Protein AF-A0A7S0FVH1-F1 (afdb_monomer)

Nearest PDB structures (foldseek):
  8rdj-assembly1_F  TM=5.717E-01  e=1.466E-02  Sinapis alba
  8ras-assembly1_F  TM=5.800E-01  e=2.808E-02  Sinapis alba
  8qcb-assembly1_B  TM=4.908E-01  e=1.166E+00  Saccharomyces cerevisiae
  2c0l-assembly1_A  TM=3.848E-01  e=2.234E+00  Homo sapiens
  7a9x-assembly1_A  TM=3.004E-01  e=2.898E+00  Saccharomyces cerevisiae S288C

Mean predicted aligned error: 11.65 Å

Solvent-accessible surface area (backbone atoms only — not comparable to full-atom values): 16926 Å² total; per-residue (Å²): 114,71,70,63,54,54,51,53,52,50,53,51,51,53,52,50,51,51,53,53,50,51,51,51,52,51,52,51,50,46,48,66,74,43,63,77,58,77,76,70,79,75,80,72,79,77,78,79,84,74,88,81,88,78,92,75,96,69,96,69,90,77,81,76,76,83,74,81,67,74,58,31,66,56,50,12,56,52,49,33,53,54,50,54,51,38,61,73,69,66,55,52,40,68,58,54,29,51,51,51,51,61,69,46,68,85,49,56,79,84,42,44,39,61,16,50,26,52,15,50,64,70,72,42,81,59,49,52,67,46,56,58,51,23,54,53,48,54,30,57,78,67,74,46,75,75,39,57,66,26,40,47,50,50,45,48,20,23,60,62,60,66,36,62,70,62,30,50,55,50,49,51,57,31,50,76,67,72,47,70,42,67,67,47,35,54,51,50,25,53,47,23,57,74,69,69,34,63,67,61,23,52,57,30,45,66,76,32,27,69,67,49,49,57,47,62,76,76,40,98,62,64,62,67,57,51,53,54,49,52,50,42,52,53,23,44,78,67,76,35,44,73,58,52,54,50,54,26,52,79,51,74,63,70,43,73,70,54,52,53,50,42,53,56,52,60,71,50,49,98,76,61,79,71,81,74,76,73,74,79,72,78,82,73,81,81,92,134

Radius of gyration: 25.3 Å; Cα contacts (8 Å, |Δi|>4): 210; chains: 1; bounding box: 87×46×52 Å

Sequence (288 aa):
MAPALVAAVFDAVMGLQAEIAIFVIALCTHAVLFGSYQWKPSQSKVKLGLSSKEAGTGTGVLQGLPHPSAAAPQAAAALARAVRRLSREGAARADVTEELRRQLQAVAPEDVPPALAAMLESVGRAPGAELLEAVREVLRERGLAPSQQLGESLLKGCLSARLQGVFAEVLEEVEAADMATPATAVLALRSSLSCSDLEAAMGYLRRFASPLKASLDITPSAAPQKLLQQLVELAARQAAVPALLRELVDCDLLTASVVEAAIAECAKGPGGSSGIAKGNGGAAAALL

Secondary structure (DSSP, 8-state):
-HHHHHHHHHHHHHHHHHHHHHHHHHHHHHHHHHTT----------------------------PPPPPTHHHHHHHHHHHHHHHHHHTT--HHHHHHHHHHHGGGS-GGGHHHHHHHHHHHH-S---HHHHHHHHHHHHHTTPPPPHHHHHHHHHHHHHHT-HHHHHHHHHHHHHTT---HHHHHHHHHHHHHTT-HHHHHHHHHHHHHHHHHHHHH---HHHHHHHHHHHHHHHHTT-HHHHHHHHHHTT---HHHHHHHHHHHHT-TT-S---------------

Foldseek 3Di:
DVVVVVVVVVVVVVVVVVVVVVVVVVVVVCCVVCVPVPPPVPPPPPPPDDDDDDDDPDPDPPPDDDDPDPVLCVLLVVLLVVLLVCVVVVHALVVNLVVLCVSCVPPDLVSSQSSLLSSLVSNHQADEPSNLVSSVVNCVVVVHQHALSSLLSSLSRCVNNVVLVSNVVSLCSCVVVVSDDLSSLVSQLVSCLVVLNLPSNLVSCLVNLVVLVVCVVPDPDCVSVVSLLSSLLSCLLVVNNVVSCVSCVVSVNDDPSSVVSNVVSNVCDNPNPPDPCPPPPPPDDDDD

Organism: NCBI:txid73915

pLDDT: mean 84.75, std 18.35, range [25.69, 98.44]

Structure (mmCIF, N/CA/C/O backbone):
data_AF-A0A7S0FVH1-F1
#
_entry.id   AF-A0A7S0FVH1-F1
#
loop_
_atom_site.group_PDB
_atom_site.id
_atom_site.type_symbol
_atom_site.label_atom_id
_atom_site.label_alt_id
_atom_site.label_comp_id
_atom_site.label_asym_id
_atom_site.label_entity_id
_atom_site.label_seq_id
_atom_site.pdbx_PDB_ins_code
_atom_site.Cartn_x
_atom_site.Cartn_y
_atom_site.Cartn_z
_atom_site.occupancy
_atom_site.B_iso_or_equiv
_atom_site.auth_seq_id
_atom_site.auth_comp_id
_atom_site.auth_asym_id
_atom_site.auth_atom_id
_atom_site.pdbx_PDB_model_num
ATOM 1 N N . MET A 1 1 ? 45.422 23.171 -26.049 1.00 52.47 1 MET A N 1
ATOM 2 C CA . MET A 1 1 ? 43.995 23.471 -25.779 1.00 52.47 1 MET A CA 1
ATOM 3 C C . MET A 1 1 ? 43.309 22.424 -24.905 1.00 52.47 1 MET A C 1
ATOM 5 O O . MET A 1 1 ? 42.655 22.827 -23.958 1.00 52.47 1 MET A O 1
ATOM 9 N N . ALA A 1 2 ? 43.494 21.117 -25.131 1.00 44.38 2 ALA A N 1
ATOM 10 C CA . ALA A 1 2 ? 42.881 20.064 -24.306 1.00 44.38 2 ALA A CA 1
ATOM 11 C C . ALA A 1 2 ? 43.137 20.127 -22.772 1.00 44.38 2 ALA A C 1
ATOM 13 O O . ALA A 1 2 ? 42.177 19.943 -22.030 1.00 44.38 2 ALA A O 1
ATOM 14 N N . PRO A 1 3 ? 44.348 20.434 -22.250 1.00 63.94 3 PRO A N 1
ATOM 15 C CA . PRO A 1 3 ? 44.580 20.394 -20.798 1.00 63.94 3 PRO A CA 1
ATOM 16 C C . PRO A 1 3 ? 43.891 21.531 -20.025 1.00 63.94 3 PRO A C 1
ATOM 18 O O . PRO A 1 3 ? 43.502 21.341 -18.879 1.00 63.94 3 PRO A O 1
ATOM 21 N N . ALA A 1 4 ? 43.677 22.690 -20.658 1.00 66.69 4 ALA A N 1
ATOM 22 C CA . ALA A 1 4 ? 42.987 23.822 -20.032 1.00 66.69 4 ALA A CA 1
ATOM 23 C C . ALA A 1 4 ? 41.474 23.573 -19.889 1.00 66.69 4 ALA A C 1
ATOM 25 O O . ALA A 1 4 ? 40.873 23.975 -18.899 1.00 66.69 4 ALA A O 1
ATOM 26 N N . LEU A 1 5 ? 40.872 22.866 -20.853 1.00 59.22 5 LEU A N 1
ATOM 27 C CA . LEU A 1 5 ? 39.461 22.482 -20.799 1.00 59.22 5 LEU A CA 1
ATOM 28 C C . LEU A 1 5 ? 39.208 21.449 -19.690 1.00 59.22 5 LEU A C 1
ATOM 30 O O . LEU A 1 5 ? 38.235 21.565 -18.955 1.00 59.22 5 LEU A O 1
ATOM 34 N N . VAL A 1 6 ? 40.106 20.468 -19.541 1.00 56.59 6 VAL A N 1
ATOM 35 C CA . VAL A 1 6 ? 39.995 19.435 -18.498 1.00 56.59 6 VAL A CA 1
ATOM 36 C C . VAL A 1 6 ? 40.103 20.048 -17.101 1.00 56.59 6 VAL A C 1
ATOM 38 O O . VAL A 1 6 ? 39.296 19.706 -16.242 1.00 56.59 6 VAL A O 1
ATOM 41 N N . ALA A 1 7 ? 41.028 20.990 -16.887 1.00 69.19 7 ALA A N 1
ATOM 42 C CA . ALA A 1 7 ? 41.144 21.704 -15.615 1.00 69.19 7 ALA A CA 1
ATOM 43 C C . ALA A 1 7 ? 39.869 22.503 -15.281 1.00 69.19 7 ALA A C 1
ATOM 45 O O . ALA A 1 7 ? 39.337 22.371 -14.184 1.00 69.19 7 ALA A O 1
ATOM 46 N N . ALA A 1 8 ? 39.311 23.236 -16.253 1.00 66.81 8 ALA A N 1
ATOM 47 C CA . ALA A 1 8 ? 38.087 24.016 -16.055 1.00 66.81 8 ALA A CA 1
ATOM 48 C C . ALA A 1 8 ? 36.851 23.145 -15.750 1.00 66.81 8 ALA A C 1
ATOM 50 O O . ALA A 1 8 ? 36.014 23.520 -14.932 1.00 66.81 8 ALA A O 1
ATOM 51 N N . VAL A 1 9 ? 36.736 21.970 -16.380 1.00 60.34 9 VAL A N 1
ATOM 52 C CA . VAL A 1 9 ? 35.661 21.007 -16.080 1.00 60.34 9 VAL A CA 1
ATOM 53 C C . VAL A 1 9 ? 35.834 20.420 -14.680 1.00 60.34 9 VAL A C 1
ATOM 55 O O . VAL A 1 9 ? 34.848 20.268 -13.964 1.00 60.34 9 VAL A O 1
ATOM 58 N N . PHE A 1 10 ? 37.068 20.125 -14.263 1.00 71.62 10 PHE A N 1
ATOM 59 C CA . PHE A 1 10 ? 37.340 19.599 -12.925 1.00 71.62 10 PHE A CA 1
ATOM 60 C C . PHE A 1 10 ? 36.997 20.624 -11.836 1.00 71.62 10 PHE A C 1
ATOM 62 O O . PHE A 1 10 ? 36.307 20.281 -10.878 1.00 71.62 10 PHE A O 1
ATOM 69 N N . ASP A 1 11 ? 37.378 21.889 -12.024 1.00 69.06 11 ASP A N 1
ATOM 70 C CA . ASP A 1 11 ? 37.033 22.977 -11.102 1.00 69.06 11 ASP A CA 1
ATOM 71 C C . ASP A 1 11 ? 35.516 23.218 -11.036 1.00 69.06 11 ASP A C 1
ATOM 73 O O . ASP A 1 11 ? 34.968 23.426 -9.953 1.00 69.06 11 ASP A O 1
ATOM 77 N N . ALA A 1 12 ? 34.806 23.109 -12.165 1.00 61.41 12 ALA A N 1
ATOM 78 C CA . ALA A 1 12 ? 33.348 23.221 -12.202 1.00 61.41 12 ALA A CA 1
ATOM 79 C C . ALA A 1 12 ? 32.646 22.061 -11.471 1.00 61.41 12 ALA A C 1
ATOM 81 O O . ALA A 1 12 ? 31.687 22.284 -10.734 1.00 61.41 12 ALA A O 1
ATOM 82 N N . VAL A 1 13 ? 33.135 20.826 -11.634 1.00 60.41 13 VAL A N 1
ATOM 83 C CA . VAL A 1 13 ? 32.597 19.643 -10.939 1.00 60.41 13 VAL A CA 1
ATOM 84 C C . VAL A 1 13 ? 32.863 19.722 -9.436 1.00 60.41 13 VAL A C 1
ATOM 86 O O . VAL A 1 13 ? 31.965 19.437 -8.644 1.00 60.41 13 VAL A O 1
ATOM 89 N N . MET A 1 14 ? 34.056 20.165 -9.031 1.00 75.12 14 MET A N 1
ATOM 90 C CA . MET A 1 14 ? 34.400 20.356 -7.619 1.00 75.12 14 MET A CA 1
ATOM 91 C C . MET A 1 14 ? 33.592 21.494 -6.979 1.00 75.12 14 MET A C 1
ATOM 93 O O . MET A 1 14 ? 33.131 21.353 -5.844 1.00 75.12 14 MET A O 1
ATOM 97 N N . GLY A 1 15 ? 33.354 22.588 -7.711 1.00 75.25 15 GLY A N 1
ATOM 98 C CA . GLY A 1 15 ? 32.474 23.676 -7.276 1.00 75.25 15 GLY A CA 1
ATOM 99 C C . GLY A 1 15 ? 31.029 23.211 -7.078 1.00 75.25 15 GLY A C 1
ATOM 100 O O . GLY A 1 15 ? 30.436 23.453 -6.027 1.00 75.25 15 GLY A O 1
ATOM 101 N N . LEU A 1 16 ? 30.495 22.446 -8.034 1.00 73.81 16 LEU A N 1
ATOM 102 C CA . LEU A 1 16 ? 29.151 21.872 -7.947 1.00 73.81 16 LEU A CA 1
ATOM 103 C C . LEU A 1 16 ? 29.024 20.879 -6.779 1.00 73.81 16 LEU A C 1
ATOM 105 O O . LEU A 1 16 ? 28.010 20.855 -6.081 1.00 73.81 16 LEU A O 1
ATOM 109 N N . GLN A 1 17 ? 30.062 20.076 -6.528 1.00 77.19 17 GLN A N 1
ATOM 110 C CA . GLN A 1 17 ? 30.087 19.134 -5.410 1.00 77.19 17 GLN A CA 1
ATOM 111 C C . GLN A 1 17 ? 30.047 19.857 -4.055 1.00 77.19 17 GLN A C 1
ATOM 113 O O . GLN A 1 17 ? 29.364 19.391 -3.138 1.00 77.19 17 GLN A O 1
ATOM 118 N N . ALA A 1 18 ? 30.723 21.003 -3.931 1.00 83.12 18 ALA A N 1
ATOM 119 C CA . ALA A 1 18 ? 30.672 21.828 -2.727 1.00 83.12 18 ALA A CA 1
ATOM 120 C C . ALA A 1 18 ? 29.268 22.415 -2.496 1.00 83.12 18 ALA A C 1
ATOM 122 O O . ALA A 1 18 ? 28.748 22.325 -1.383 1.00 83.12 18 ALA A O 1
ATOM 123 N N . GLU A 1 19 ? 28.614 22.941 -3.535 1.00 83.56 19 GLU A N 1
ATOM 124 C CA . GLU A 1 19 ? 27.242 23.459 -3.430 1.00 83.56 19 GLU A CA 1
ATOM 125 C C . GLU A 1 19 ? 26.234 22.369 -3.038 1.00 83.56 19 GLU A C 1
ATOM 127 O O . GLU A 1 19 ? 25.419 22.573 -2.134 1.00 83.56 19 GLU A O 1
ATOM 132 N N . ILE A 1 20 ? 26.325 21.180 -3.646 1.00 81.81 20 ILE A N 1
ATOM 133 C CA . ILE A 1 20 ? 25.470 20.033 -3.301 1.00 81.81 20 ILE A CA 1
ATOM 134 C C . ILE A 1 20 ? 25.697 19.611 -1.845 1.00 81.81 20 ILE A C 1
ATOM 136 O O . ILE A 1 20 ? 24.731 19.371 -1.117 1.00 81.81 20 ILE A O 1
ATOM 140 N N . ALA A 1 21 ? 26.952 19.544 -1.392 1.00 77.81 21 ALA A N 1
ATOM 141 C CA . ALA A 1 21 ? 27.269 19.195 -0.011 1.00 77.81 21 ALA A CA 1
ATOM 142 C C . ALA A 1 21 ? 26.672 20.205 0.983 1.00 77.81 21 ALA A C 1
ATOM 144 O O . ALA A 1 21 ? 26.075 19.796 1.980 1.00 77.81 21 ALA A O 1
ATOM 145 N N . ILE A 1 22 ? 26.756 21.507 0.688 1.00 87.94 22 ILE A N 1
ATOM 146 C CA . ILE A 1 22 ? 26.145 22.562 1.509 1.00 87.94 22 ILE A CA 1
ATOM 147 C C . ILE A 1 22 ? 24.621 22.398 1.553 1.00 87.94 22 ILE A C 1
ATOM 149 O O . ILE A 1 22 ? 24.037 22.452 2.636 1.00 87.94 22 ILE A O 1
ATOM 153 N N . PHE A 1 23 ? 23.974 22.131 0.414 1.00 87.25 23 PHE A N 1
ATOM 154 C CA . PHE A 1 23 ? 22.530 21.883 0.358 1.00 87.25 23 PHE A CA 1
ATOM 155 C C . PHE A 1 23 ? 22.108 20.671 1.195 1.00 87.25 23 PHE A C 1
ATOM 157 O O . PHE A 1 23 ? 21.130 20.748 1.940 1.00 87.25 23 PHE A O 1
ATOM 164 N N . VAL A 1 24 ? 22.850 19.564 1.115 1.00 75.81 24 VAL A N 1
ATOM 165 C CA . VAL A 1 24 ? 22.577 18.356 1.909 1.00 75.81 24 VAL A CA 1
ATOM 166 C C . VAL A 1 24 ? 22.767 18.634 3.398 1.00 75.81 24 VAL A C 1
ATOM 168 O O . VAL A 1 24 ? 21.912 18.256 4.195 1.00 75.81 24 VAL A O 1
ATOM 171 N N . ILE A 1 25 ? 23.832 19.338 3.790 1.00 85.38 25 ILE A N 1
ATOM 172 C CA . ILE A 1 25 ? 24.068 19.718 5.190 1.00 85.38 25 ILE A CA 1
ATOM 173 C C . ILE A 1 25 ? 22.948 20.631 5.696 1.00 85.38 25 ILE A C 1
ATOM 175 O O . ILE A 1 25 ? 22.437 20.405 6.794 1.00 85.38 25 ILE A O 1
ATOM 179 N N . ALA A 1 26 ? 22.521 21.619 4.908 1.00 91.88 26 ALA A N 1
ATOM 180 C CA . ALA A 1 26 ? 21.418 22.507 5.262 1.00 91.88 26 ALA A CA 1
ATOM 181 C C . ALA A 1 26 ? 20.099 21.735 5.427 1.00 91.88 26 ALA A C 1
ATOM 183 O O . ALA A 1 26 ? 19.397 21.930 6.419 1.00 91.88 26 ALA A O 1
ATOM 184 N N . LEU A 1 27 ? 19.795 20.804 4.517 1.00 86.00 27 LEU A N 1
ATOM 185 C CA . LEU A 1 27 ? 18.610 19.947 4.592 1.00 86.00 27 LEU A CA 1
ATOM 186 C C . LEU A 1 27 ? 18.650 19.026 5.820 1.00 86.00 27 LEU A C 1
ATOM 188 O O . LEU A 1 27 ? 17.657 18.924 6.536 1.00 86.00 27 LEU A O 1
ATOM 192 N N . CYS A 1 28 ? 19.792 18.393 6.097 1.00 80.38 28 CYS A N 1
ATOM 193 C CA . CYS A 1 28 ? 19.994 17.554 7.278 1.00 80.38 28 CYS A CA 1
ATOM 194 C C . CYS A 1 28 ? 19.859 18.366 8.569 1.00 80.38 28 CYS A C 1
ATOM 196 O O . CYS A 1 28 ? 19.161 17.949 9.489 1.00 80.38 28 CYS A O 1
ATOM 198 N N . THR A 1 29 ? 20.464 19.552 8.622 1.00 85.88 29 THR A N 1
ATOM 199 C CA . THR A 1 29 ? 20.363 20.459 9.772 1.00 85.88 29 THR A CA 1
ATOM 200 C C . THR A 1 29 ? 18.916 20.893 9.983 1.00 85.88 29 THR A C 1
ATOM 202 O O . THR A 1 29 ? 18.421 20.854 11.106 1.00 85.88 29 THR A O 1
ATOM 205 N N . HIS A 1 30 ? 18.194 21.217 8.909 1.00 87.31 30 HIS A N 1
ATOM 206 C CA . HIS A 1 30 ? 16.778 21.559 8.984 1.00 87.31 30 HIS A CA 1
ATOM 207 C C . HIS A 1 30 ? 15.920 20.359 9.420 1.00 87.31 30 HIS A C 1
ATOM 209 O O . HIS A 1 30 ? 15.012 20.512 10.231 1.00 87.31 30 HIS A O 1
ATOM 215 N N . ALA A 1 31 ? 16.207 19.150 8.937 1.00 72.50 31 ALA A N 1
ATOM 216 C CA . ALA A 1 31 ? 15.507 17.936 9.350 1.00 72.50 31 ALA A CA 1
ATOM 217 C C . ALA A 1 31 ? 15.758 17.590 10.828 1.00 72.50 31 ALA A C 1
ATOM 219 O O . ALA A 1 31 ? 14.838 17.155 11.511 1.00 72.50 31 ALA A O 1
ATOM 220 N N . VAL A 1 32 ? 16.964 17.822 11.348 1.00 78.88 32 VAL A N 1
ATOM 221 C CA . VAL A 1 32 ? 17.292 17.585 12.763 1.00 78.88 32 VAL A CA 1
ATOM 222 C C . VAL A 1 32 ? 16.693 18.666 13.667 1.00 78.88 32 VAL A C 1
ATOM 224 O O . VAL A 1 32 ? 16.098 18.339 14.691 1.00 78.88 32 VAL A O 1
ATOM 227 N N . LEU A 1 33 ? 16.800 19.944 13.286 1.00 82.81 33 LEU A N 1
ATOM 228 C CA . LEU A 1 33 ? 16.294 21.065 14.089 1.00 82.81 33 LEU A CA 1
ATOM 229 C C . LEU A 1 33 ? 14.767 21.189 14.047 1.00 82.81 33 LEU A C 1
ATOM 231 O O . LEU A 1 33 ? 14.154 21.538 15.054 1.00 82.81 33 LEU A O 1
ATOM 235 N N . PHE A 1 34 ? 14.149 20.900 12.899 1.00 82.00 34 PHE A N 1
ATOM 236 C CA . PHE A 1 34 ? 12.717 21.114 12.675 1.00 82.00 34 PHE A CA 1
ATOM 237 C C . PHE A 1 34 ? 11.915 19.829 12.441 1.00 82.00 34 PHE A C 1
ATOM 239 O O . PHE A 1 34 ? 10.690 19.889 12.414 1.00 82.00 34 PHE A O 1
ATOM 246 N N . GLY A 1 35 ? 12.542 18.654 12.330 1.00 60.69 35 GLY A N 1
ATOM 247 C CA . GLY A 1 35 ? 11.823 17.380 12.163 1.00 60.69 35 GLY A CA 1
ATOM 248 C C . GLY A 1 35 ? 10.980 16.975 13.375 1.00 60.69 35 GLY A C 1
ATOM 249 O O . GLY A 1 35 ? 10.041 16.193 13.243 1.00 60.69 35 GLY A O 1
ATOM 250 N N . SER A 1 36 ? 11.265 17.544 14.549 1.00 58.75 36 SER A N 1
ATOM 251 C CA . SER A 1 36 ? 10.457 17.393 15.765 1.00 58.75 36 SER A CA 1
ATOM 252 C C . SER A 1 36 ? 9.307 18.402 15.860 1.00 58.75 36 SER A C 1
ATOM 254 O O . SER A 1 36 ? 8.367 18.188 16.632 1.00 58.75 36 SER A O 1
ATOM 256 N N . TYR A 1 37 ? 9.314 19.463 15.046 1.00 57.19 37 TYR A N 1
ATOM 257 C CA . TYR A 1 37 ? 8.177 20.365 14.933 1.00 57.19 37 TYR A CA 1
ATOM 258 C C . TYR A 1 37 ? 7.136 19.710 14.034 1.00 57.19 37 TYR A C 1
ATOM 260 O O . TYR A 1 37 ? 7.108 19.891 12.819 1.00 57.19 37 TYR A O 1
ATOM 268 N N . GLN A 1 38 ? 6.252 18.930 14.660 1.00 52.81 38 GLN A N 1
ATOM 269 C CA . GLN A 1 38 ? 4.989 18.531 14.054 1.00 52.81 38 GLN A CA 1
ATOM 270 C C . GLN A 1 38 ? 4.212 19.799 13.705 1.00 52.81 38 GLN A C 1
ATOM 272 O O . GLN A 1 38 ? 3.438 20.318 14.513 1.00 52.81 38 GLN A O 1
ATOM 277 N N . TRP A 1 39 ? 4.427 20.309 12.495 1.00 52.00 39 TRP A N 1
ATOM 278 C CA . TRP A 1 39 ? 3.607 21.352 11.914 1.00 52.00 39 TRP A CA 1
ATOM 279 C C . TRP A 1 39 ? 2.238 20.721 11.692 1.00 52.00 39 TRP A C 1
ATOM 281 O O . TRP A 1 39 ? 1.963 20.115 10.662 1.00 52.00 39 TRP A O 1
ATOM 291 N N . LYS A 1 40 ? 1.383 20.777 12.716 1.00 57.50 40 LYS A N 1
ATOM 292 C CA . LYS A 1 40 ? -0.047 20.576 12.529 1.00 57.50 40 LYS A CA 1
ATOM 293 C C . LYS A 1 40 ? -0.476 21.714 11.611 1.00 57.50 40 LYS A C 1
ATOM 295 O O . LYS A 1 40 ? -0.405 22.862 12.059 1.00 57.50 40 LYS A O 1
ATOM 300 N N . PRO A 1 41 ? -0.884 21.454 10.355 1.00 49.72 41 PRO A N 1
ATOM 301 C CA . PRO A 1 41 ? -1.567 22.477 9.593 1.00 49.72 41 PRO A CA 1
ATOM 302 C C . PRO A 1 41 ? -2.808 22.823 10.410 1.00 49.72 41 PRO A C 1
ATOM 304 O O . PRO A 1 41 ? -3.718 22.008 10.574 1.00 49.72 41 PRO A O 1
ATOM 307 N N . SER A 1 42 ? -2.775 23.997 11.036 1.00 49.31 42 SER A N 1
ATOM 308 C CA . SER A 1 42 ? -3.935 24.564 11.697 1.00 49.31 42 SER A CA 1
ATOM 309 C C . SER A 1 42 ? -4.988 24.665 10.610 1.00 49.31 42 SER A C 1
ATOM 311 O O . SER A 1 42 ? -4.821 25.436 9.666 1.00 49.31 42 SER A O 1
ATOM 313 N N . GLN A 1 43 ? -6.016 23.821 10.685 1.00 52.88 43 GLN A N 1
ATOM 314 C CA . GLN A 1 43 ? -7.195 23.974 9.853 1.00 52.88 43 GLN A CA 1
ATOM 315 C C . GLN A 1 43 ? -7.873 25.265 10.300 1.00 52.88 43 GLN A C 1
ATOM 317 O O . GLN A 1 43 ? -8.770 25.271 11.147 1.00 52.88 43 GLN A O 1
ATOM 322 N N . SER A 1 44 ? -7.386 26.384 9.770 1.00 48.94 44 SER A N 1
ATOM 323 C CA . SER A 1 44 ? -8.089 27.646 9.792 1.00 48.94 44 SER A CA 1
ATOM 324 C C . SER A 1 44 ? -9.412 27.383 9.091 1.00 48.94 44 SER A C 1
ATOM 326 O O . SER A 1 44 ? -9.485 27.182 7.881 1.00 48.94 44 SER A O 1
ATOM 328 N N . LYS A 1 45 ? -10.470 27.301 9.901 1.00 53.84 45 LYS A N 1
ATOM 329 C CA . LYS A 1 45 ? -11.855 27.321 9.451 1.00 53.84 45 LYS A CA 1
ATOM 330 C C . LYS A 1 45 ? -12.030 28.568 8.589 1.00 53.84 45 LYS A C 1
ATOM 332 O O . LYS A 1 45 ? -12.297 29.649 9.111 1.00 53.84 45 LYS A O 1
ATOM 337 N N . VAL A 1 46 ? -11.873 28.424 7.276 1.00 50.22 46 VAL A N 1
ATOM 338 C CA . VAL A 1 46 ? -12.359 29.403 6.311 1.00 50.22 46 VAL A CA 1
ATOM 339 C C . VAL A 1 46 ? -13.874 29.345 6.423 1.00 50.22 46 VAL A C 1
ATOM 341 O O . VAL A 1 46 ? -14.542 28.471 5.876 1.00 50.22 46 VAL A O 1
ATOM 344 N N . LYS A 1 47 ? -14.408 30.246 7.247 1.00 54.91 47 LYS A N 1
ATOM 345 C CA . LYS A 1 47 ? -15.833 30.503 7.393 1.00 54.91 47 LYS A CA 1
ATOM 346 C C . LYS A 1 47 ? -16.273 31.197 6.106 1.00 54.91 47 LYS A C 1
ATOM 348 O O . LYS A 1 47 ? -16.295 32.421 6.032 1.00 54.91 47 LYS A O 1
ATOM 353 N N . LEU A 1 48 ? -16.539 30.398 5.074 1.00 49.94 48 LEU A N 1
ATOM 354 C CA . LEU A 1 48 ? -17.130 30.850 3.822 1.00 49.94 48 LEU A CA 1
ATOM 355 C C . LEU A 1 48 ? -18.573 31.271 4.136 1.00 49.94 48 LEU A C 1
ATOM 357 O O . LEU A 1 48 ? -19.489 30.454 4.207 1.00 49.94 48 LEU A O 1
ATOM 361 N N . GLY A 1 49 ? -18.749 32.555 4.439 1.00 55.03 49 GLY A N 1
ATOM 362 C CA . GLY A 1 49 ? -20.056 33.177 4.577 1.00 55.03 49 GLY A CA 1
ATOM 363 C C . GLY A 1 49 ? -20.702 33.303 3.205 1.00 55.03 49 GLY A C 1
ATOM 364 O O . GLY A 1 49 ? -20.515 34.309 2.532 1.00 55.03 49 GLY A O 1
ATOM 365 N N . LEU A 1 50 ? -21.468 32.291 2.803 1.00 57.44 50 LEU A N 1
ATOM 366 C CA . LEU A 1 50 ? -22.440 32.400 1.721 1.00 57.44 50 LEU A CA 1
ATOM 367 C C . LEU A 1 50 ? -23.832 32.517 2.335 1.00 57.44 50 LEU A C 1
ATOM 369 O O . LEU A 1 50 ? -24.474 31.541 2.713 1.00 57.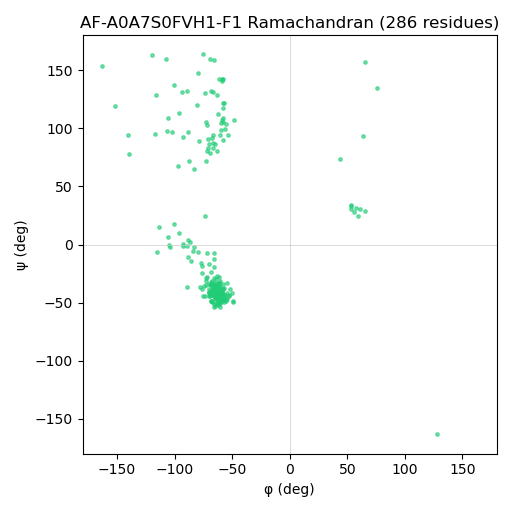44 50 LEU A O 1
ATOM 373 N N . SER A 1 51 ? -24.268 33.769 2.444 1.00 51.66 51 SER A N 1
ATOM 374 C CA . SER A 1 51 ? -25.675 34.139 2.509 1.00 51.66 51 SER A CA 1
ATOM 375 C C . SER A 1 51 ? -26.348 33.642 1.228 1.00 51.66 51 SER A C 1
ATOM 377 O O . SER A 1 51 ? -26.170 34.250 0.174 1.00 51.66 51 SER A O 1
ATOM 379 N N . SER A 1 52 ? -27.121 32.561 1.318 1.00 48.09 52 SER A N 1
ATOM 380 C CA . SER A 1 52 ? -28.081 32.192 0.281 1.00 48.09 52 SER A CA 1
ATOM 381 C C . SER A 1 52 ? -29.483 32.502 0.791 1.00 48.09 52 SER A C 1
ATOM 383 O O . SER A 1 52 ? -29.987 31.880 1.726 1.00 48.09 52 SER A O 1
ATOM 385 N N . LYS A 1 53 ? -30.070 33.543 0.203 1.00 62.31 53 LYS A N 1
ATOM 386 C CA . LYS A 1 53 ? -31.481 33.888 0.303 1.00 62.31 53 LYS A CA 1
ATOM 387 C C . LYS A 1 53 ? -32.080 33.522 -1.042 1.00 62.31 53 LYS A C 1
ATOM 389 O O . LYS A 1 53 ? -31.985 34.325 -1.957 1.00 62.31 53 LYS A O 1
ATOM 394 N N . GLU A 1 54 ? -32.702 32.356 -1.147 1.00 51.06 54 GLU A N 1
ATOM 395 C CA . GLU A 1 54 ? -33.684 32.107 -2.197 1.00 51.06 54 GLU A CA 1
ATOM 396 C C . GLU A 1 54 ? -34.709 31.076 -1.729 1.00 51.06 54 GLU A C 1
ATOM 398 O O . GLU A 1 54 ? -34.396 29.959 -1.319 1.00 51.06 54 GLU A O 1
ATOM 403 N N . ALA A 1 55 ? -35.953 31.544 -1.705 1.00 55.56 55 ALA A N 1
ATOM 404 C CA . ALA A 1 55 ? -37.138 30.793 -1.362 1.00 55.56 55 ALA A CA 1
ATOM 405 C C . ALA A 1 55 ? -37.570 29.985 -2.588 1.00 55.56 55 ALA A C 1
ATOM 407 O O . ALA A 1 55 ? -37.887 30.558 -3.628 1.00 55.56 55 ALA A O 1
ATOM 408 N N . GLY A 1 56 ? -37.601 28.663 -2.449 1.00 54.62 56 GLY A N 1
ATOM 409 C CA . GLY A 1 56 ? -38.112 27.744 -3.458 1.00 54.62 56 GLY A CA 1
ATOM 410 C C . GLY A 1 56 ? -38.889 26.627 -2.782 1.00 54.62 56 GLY A C 1
ATOM 411 O O . GLY A 1 56 ? -38.315 25.645 -2.319 1.00 54.62 56 GLY A O 1
ATOM 412 N N . THR A 1 57 ? -40.201 26.814 -2.683 1.00 54.44 57 THR A N 1
ATOM 413 C CA . THR A 1 57 ? -41.175 25.889 -2.099 1.00 54.44 57 THR A CA 1
ATOM 414 C C . THR A 1 57 ? -41.330 24.665 -3.005 1.00 54.44 57 THR A C 1
ATOM 416 O O . THR A 1 57 ? -42.181 24.636 -3.889 1.00 54.44 57 THR A O 1
ATOM 419 N N . GLY A 1 58 ? -40.471 23.663 -2.819 1.00 51.19 58 GLY A N 1
ATOM 420 C CA . GLY A 1 58 ? -40.551 22.368 -3.490 1.00 51.19 58 GLY A CA 1
ATOM 421 C C . GLY A 1 58 ? -40.780 21.259 -2.473 1.00 51.19 58 GLY A C 1
ATOM 422 O O . GLY A 1 58 ? -39.834 20.764 -1.868 1.00 51.19 58 GLY A O 1
ATOM 423 N N . THR A 1 59 ? -42.039 20.879 -2.271 1.00 55.12 59 THR A N 1
ATOM 424 C CA . THR A 1 59 ? -42.478 19.788 -1.391 1.00 55.12 59 THR A CA 1
ATOM 425 C C . THR A 1 59 ? -42.119 18.435 -2.019 1.00 55.12 59 THR A C 1
ATOM 427 O O . THR A 1 59 ? -42.970 17.726 -2.546 1.00 55.12 59 THR A O 1
ATOM 430 N N . GLY A 1 60 ? -40.830 18.099 -2.030 1.00 51.53 60 GLY A N 1
ATOM 431 C CA . GLY A 1 60 ? -40.319 16.796 -2.444 1.00 51.53 60 GLY A CA 1
ATOM 432 C C . GLY A 1 60 ? -40.092 15.911 -1.224 1.00 51.53 60 GLY A C 1
ATOM 433 O O . GLY A 1 60 ? -39.227 16.197 -0.401 1.00 51.53 60 GLY A O 1
ATOM 434 N N . VAL A 1 61 ? -40.873 14.840 -1.107 1.00 60.38 61 VAL A N 1
ATOM 435 C CA . VAL A 1 61 ? -40.708 13.771 -0.113 1.00 60.38 61 VAL A CA 1
ATOM 436 C C . VAL A 1 61 ? -39.378 13.052 -0.385 1.00 60.38 61 VAL A C 1
ATOM 438 O O . VAL A 1 61 ? -39.330 12.080 -1.132 1.00 60.38 61 VAL A O 1
ATOM 441 N N . LEU A 1 62 ? -38.272 13.556 0.172 1.00 52.88 62 LEU A N 1
ATOM 442 C CA . LEU A 1 62 ? -36.978 12.871 0.179 1.00 52.88 62 LEU A CA 1
ATOM 443 C C . LEU A 1 62 ? -36.899 11.985 1.419 1.00 52.88 62 LEU A C 1
ATOM 445 O O . LEU A 1 62 ? -36.614 12.419 2.534 1.00 52.88 62 LEU A O 1
ATOM 449 N N . GLN A 1 63 ? -37.227 10.722 1.189 1.00 52.03 63 GLN A N 1
ATOM 450 C CA . GLN A 1 63 ? -37.255 9.656 2.169 1.00 52.03 63 GLN A CA 1
ATOM 451 C C . GLN A 1 63 ? -35.818 9.278 2.569 1.00 52.03 63 GLN A C 1
ATOM 453 O O . GLN A 1 63 ? -35.100 8.630 1.818 1.00 52.03 63 GLN A O 1
ATOM 458 N N . GLY A 1 64 ? -35.416 9.743 3.755 1.00 48.91 64 GLY A N 1
ATOM 459 C CA . GLY A 1 64 ? -34.472 9.105 4.679 1.00 48.91 64 GLY A CA 1
ATOM 460 C C . GLY A 1 64 ? -33.197 8.496 4.096 1.00 48.91 64 GLY A C 1
ATOM 461 O O . GLY A 1 64 ? -33.045 7.278 4.114 1.00 48.91 64 GLY A O 1
ATOM 462 N N . LEU A 1 65 ? -32.232 9.327 3.690 1.00 60.03 65 LEU A N 1
ATOM 463 C CA . LEU A 1 65 ? -30.844 8.864 3.660 1.00 60.03 65 LEU A CA 1
ATOM 464 C C . LEU A 1 65 ? -30.371 8.657 5.112 1.00 60.03 65 LEU A C 1
ATOM 466 O O . LEU A 1 65 ? -30.603 9.540 5.944 1.00 60.03 65 LEU A O 1
ATOM 470 N N . PRO A 1 66 ? -29.741 7.515 5.440 1.00 67.00 66 PRO A N 1
ATOM 471 C CA . PRO A 1 66 ? -29.252 7.240 6.784 1.00 67.00 66 PRO A CA 1
ATOM 472 C C . PRO A 1 66 ? -28.268 8.336 7.199 1.00 67.00 66 PRO A C 1
ATOM 474 O O . PRO A 1 66 ? -27.235 8.543 6.561 1.00 67.00 66 PRO A O 1
ATOM 477 N N . HIS A 1 67 ? -28.614 9.080 8.252 1.00 69.50 67 HIS A N 1
ATOM 478 C CA . HIS A 1 67 ? -27.710 10.071 8.816 1.00 69.50 67 HIS A CA 1
ATOM 479 C C . HIS A 1 67 ? -26.461 9.352 9.344 1.00 69.50 67 HIS A C 1
ATOM 481 O O . HIS A 1 67 ? -26.606 8.392 10.105 1.00 69.50 67 HIS A O 1
ATOM 487 N N . PRO A 1 68 ? -25.245 9.791 8.969 1.00 71.31 68 PRO A N 1
ATOM 488 C CA . PRO A 1 68 ? -24.021 9.191 9.477 1.00 71.31 68 PRO A CA 1
ATOM 489 C C . PRO A 1 68 ? -24.002 9.292 11.006 1.00 71.31 68 PRO A C 1
ATOM 491 O O . PRO A 1 68 ? -24.112 10.384 11.570 1.00 71.31 68 PRO A O 1
ATOM 494 N N . SER A 1 69 ? -23.897 8.137 11.664 1.00 79.44 69 SER A N 1
ATOM 495 C CA . SER A 1 69 ? -23.842 8.017 13.119 1.00 79.44 69 SER A CA 1
ATOM 496 C C . SER A 1 69 ? -22.677 8.846 13.664 1.00 79.44 69 SER A C 1
ATOM 498 O O . SER A 1 69 ? -21.514 8.633 13.317 1.00 79.44 69 SER A O 1
ATOM 500 N N . ALA A 1 70 ? -22.973 9.797 14.553 1.00 85.75 70 ALA A N 1
ATOM 501 C CA . ALA A 1 70 ? -21.953 10.609 15.220 1.00 85.75 70 ALA A CA 1
ATOM 502 C C . ALA A 1 70 ? -21.050 9.786 16.168 1.00 85.75 70 ALA A C 1
ATOM 504 O O . ALA A 1 70 ? -20.056 10.310 16.675 1.00 85.75 70 ALA A O 1
ATOM 505 N N . ALA A 1 71 ? -21.371 8.507 16.401 1.00 85.94 71 ALA A N 1
ATOM 506 C CA . ALA A 1 71 ? -20.621 7.625 17.287 1.00 85.94 71 ALA A CA 1
ATOM 507 C C . ALA A 1 71 ? -19.245 7.235 16.717 1.00 85.94 71 ALA A C 1
ATOM 509 O O . ALA A 1 71 ? -18.261 7.205 17.463 1.00 85.94 71 ALA A O 1
ATOM 510 N N . ALA A 1 72 ? -19.137 7.003 15.403 1.00 86.75 72 ALA A N 1
ATOM 511 C CA . ALA A 1 72 ? -17.901 6.511 14.789 1.00 86.75 72 ALA A CA 1
ATOM 512 C C . ALA A 1 72 ? -16.706 7.489 14.918 1.00 86.75 72 ALA A C 1
ATOM 514 O O . ALA A 1 72 ? -15.631 7.058 15.348 1.00 86.75 72 ALA A O 1
ATOM 515 N N . PRO A 1 73 ? -16.846 8.809 14.661 1.00 91.75 73 PRO A N 1
ATOM 516 C CA . PRO A 1 73 ? -15.746 9.762 14.849 1.00 91.75 73 PRO A CA 1
ATOM 517 C C . PRO A 1 73 ? -15.275 9.877 16.304 1.00 91.75 73 PRO A C 1
ATOM 519 O O . PRO A 1 73 ? -14.080 10.035 16.571 1.00 91.75 73 PRO A O 1
ATOM 522 N N . GLN A 1 74 ? -16.206 9.795 17.261 1.00 93.56 74 GLN A N 1
ATOM 523 C CA . GLN A 1 74 ? -15.878 9.867 18.683 1.00 93.56 74 GLN A CA 1
ATOM 524 C C . GLN A 1 74 ? -15.114 8.617 19.138 1.00 93.56 74 GLN A C 1
ATOM 526 O O . GLN A 1 74 ? -14.100 8.745 19.833 1.00 93.56 74 GLN A O 1
ATOM 531 N N . ALA A 1 75 ? -15.554 7.433 18.699 1.00 94.75 75 ALA A N 1
ATOM 532 C CA . ALA A 1 75 ? -14.857 6.174 18.940 1.00 94.75 75 ALA A CA 1
ATOM 533 C C . ALA A 1 75 ? -13.443 6.196 18.337 1.00 94.75 75 ALA A C 1
ATOM 535 O O . ALA A 1 75 ? -12.471 5.923 19.041 1.00 94.75 75 ALA A O 1
ATOM 536 N N . ALA A 1 76 ? -13.302 6.632 17.080 1.00 95.62 76 ALA A N 1
ATOM 537 C CA . ALA A 1 76 ? -12.007 6.758 16.410 1.00 95.62 76 ALA A CA 1
ATOM 538 C C . ALA A 1 76 ? -11.029 7.661 17.184 1.00 95.62 76 ALA A C 1
ATOM 540 O O . ALA A 1 76 ? -9.864 7.310 17.373 1.00 95.62 76 ALA A O 1
ATOM 541 N N . ALA A 1 77 ? -11.494 8.807 17.695 1.00 95.88 77 ALA A N 1
ATOM 542 C CA . ALA A 1 77 ? -10.661 9.719 18.478 1.00 95.88 77 ALA A CA 1
ATOM 543 C C . ALA A 1 77 ? -10.251 9.141 19.847 1.00 95.88 77 ALA A C 1
ATOM 545 O O . ALA A 1 77 ? -9.149 9.418 20.335 1.00 95.88 77 ALA A O 1
ATOM 546 N N . ALA A 1 78 ? -11.120 8.358 20.494 1.00 96.62 78 ALA A N 1
ATOM 547 C CA . ALA A 1 78 ? -10.789 7.649 21.730 1.00 96.62 78 ALA A CA 1
ATOM 548 C C . ALA A 1 78 ? -9.723 6.571 21.480 1.00 96.62 78 ALA A C 1
ATOM 550 O O . ALA A 1 78 ? -8.666 6.609 22.115 1.00 96.62 78 ALA A O 1
ATOM 551 N N . LEU A 1 79 ? -9.948 5.713 20.480 1.00 97.50 79 LEU A N 1
ATOM 552 C CA . LEU A 1 79 ? -9.011 4.678 20.038 1.00 97.50 79 LEU A CA 1
ATOM 553 C C . LEU A 1 79 ? -7.642 5.267 19.688 1.00 97.50 79 LEU A C 1
ATOM 555 O O . LEU A 1 79 ? -6.615 4.831 20.200 1.00 97.50 79 LEU A O 1
ATOM 559 N N . ALA A 1 80 ? -7.622 6.333 18.888 1.00 96.94 80 ALA A N 1
ATOM 560 C CA . ALA A 1 80 ? -6.393 6.977 18.445 1.00 96.94 80 ALA A CA 1
ATOM 561 C C . ALA A 1 80 ? -5.551 7.546 19.592 1.00 96.94 80 ALA A C 1
ATOM 563 O O . ALA A 1 80 ? -4.324 7.602 19.488 1.00 96.94 80 ALA A O 1
ATOM 564 N N . ARG A 1 81 ? -6.190 8.019 20.669 1.00 97.50 81 ARG A N 1
ATOM 565 C CA . ARG A 1 81 ? -5.486 8.495 21.868 1.00 97.50 81 ARG A CA 1
ATOM 566 C C . ARG A 1 81 ? -4.916 7.329 22.667 1.00 97.50 81 ARG A C 1
ATOM 568 O O . ARG A 1 81 ? -3.755 7.405 23.064 1.00 97.50 81 ARG A O 1
ATOM 575 N N . ALA A 1 82 ? -5.702 6.271 22.859 1.00 97.62 82 ALA A N 1
ATOM 576 C CA . ALA A 1 82 ? -5.278 5.075 23.580 1.00 97.62 82 ALA A CA 1
ATOM 577 C C . ALA A 1 82 ? -4.097 4.385 22.877 1.00 97.62 82 ALA A C 1
ATOM 579 O O . ALA A 1 82 ? -3.046 4.195 23.484 1.00 97.62 82 ALA A O 1
ATOM 580 N N . VAL A 1 83 ? -4.214 4.139 21.570 1.00 97.12 83 VAL A N 1
ATOM 581 C CA . VAL A 1 83 ? -3.158 3.516 20.762 1.00 97.12 83 VAL A CA 1
ATOM 582 C C . VAL A 1 83 ? -1.889 4.361 20.740 1.00 97.12 83 VAL A C 1
ATOM 584 O O . VAL A 1 83 ? -0.812 3.833 20.978 1.00 97.12 83 VAL A O 1
ATOM 587 N N . ARG A 1 84 ? -1.978 5.685 20.540 1.00 96.50 84 ARG A N 1
ATOM 588 C CA . ARG A 1 84 ? -0.782 6.550 20.575 1.00 96.50 84 ARG A CA 1
ATOM 589 C C . ARG A 1 84 ? -0.061 6.515 21.914 1.00 96.5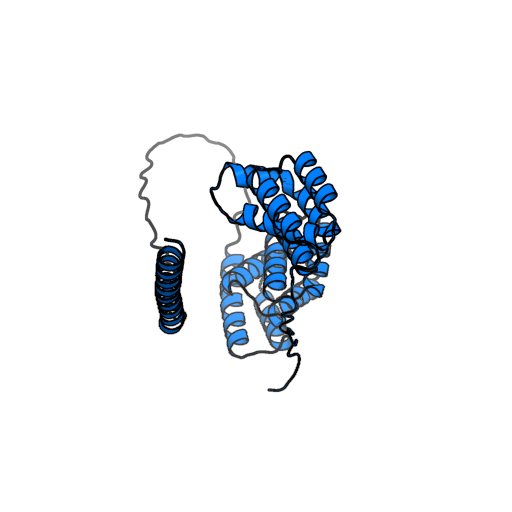0 84 ARG A C 1
ATOM 591 O O . ARG A 1 84 ? 1.160 6.647 21.937 1.00 96.50 84 ARG A O 1
ATOM 598 N N . ARG A 1 85 ? -0.806 6.404 23.014 1.00 97.50 85 ARG A N 1
ATOM 599 C CA . ARG A 1 85 ? -0.221 6.256 24.345 1.00 97.50 85 ARG A CA 1
ATOM 600 C C . ARG A 1 85 ? 0.538 4.928 24.431 1.00 97.50 85 ARG A C 1
ATOM 602 O O . ARG A 1 85 ? 1.730 4.956 24.704 1.00 97.50 85 ARG A O 1
ATOM 609 N N . LEU A 1 86 ? -0.109 3.816 24.086 1.00 97.25 86 LEU A N 1
ATOM 610 C CA . LEU A 1 86 ? 0.502 2.483 24.105 1.00 97.25 86 LEU A CA 1
ATOM 611 C C . LEU A 1 86 ? 1.722 2.366 23.179 1.00 97.25 86 LEU A C 1
ATOM 613 O O . LEU A 1 86 ? 2.745 1.821 23.575 1.00 97.25 86 LEU A O 1
ATOM 617 N N . SER A 1 87 ? 1.673 2.951 21.979 1.00 94.44 87 SER A N 1
ATOM 618 C CA . SER A 1 87 ? 2.818 2.959 21.060 1.00 94.44 87 SER A CA 1
ATOM 619 C C . SER A 1 87 ? 4.015 3.740 21.607 1.00 94.44 87 SER A C 1
ATOM 621 O O . SER A 1 87 ? 5.151 3.377 21.331 1.00 94.44 87 SER A O 1
ATOM 623 N N . ARG A 1 88 ? 3.790 4.810 22.383 1.00 95.00 88 ARG A N 1
ATOM 624 C CA . ARG A 1 88 ? 4.878 5.541 23.062 1.00 95.00 88 ARG A CA 1
ATOM 625 C C . ARG A 1 88 ? 5.451 4.762 24.241 1.00 95.00 88 ARG A C 1
ATOM 627 O O . ARG A 1 88 ? 6.615 4.950 24.564 1.00 95.00 88 ARG A O 1
ATOM 634 N N . GLU A 1 89 ? 4.627 3.931 24.871 1.00 96.31 89 GLU A N 1
ATOM 635 C CA . GLU A 1 89 ? 5.009 3.039 25.968 1.00 96.31 89 GLU A CA 1
ATOM 636 C C . GLU A 1 89 ? 5.704 1.759 25.462 1.00 96.31 89 GLU A C 1
ATOM 638 O O . GLU A 1 89 ? 6.201 0.991 26.275 1.00 96.31 89 GLU A O 1
ATOM 6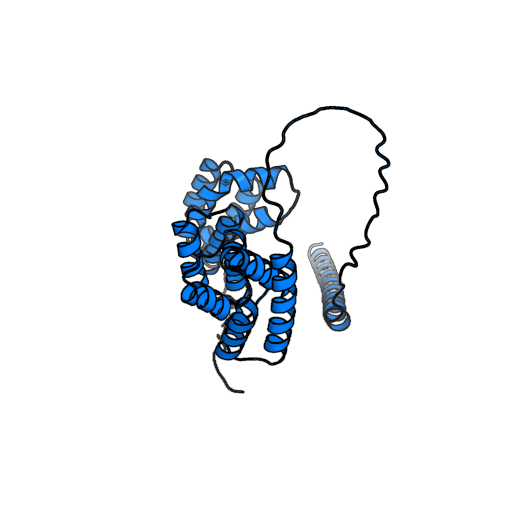43 N N . GLY A 1 90 ? 5.766 1.527 24.141 1.00 94.75 90 GLY A N 1
ATOM 644 C CA . GLY A 1 90 ? 6.319 0.291 23.576 1.00 94.75 90 GLY A CA 1
ATOM 645 C C . GLY A 1 90 ? 5.485 -0.943 23.927 1.00 94.75 90 GLY A C 1
ATOM 646 O O . GLY A 1 90 ? 6.031 -2.033 24.064 1.00 94.75 90 GLY A O 1
ATOM 647 N N . ALA A 1 91 ? 4.175 -0.762 24.128 1.00 97.12 91 ALA A N 1
ATOM 648 C CA . ALA A 1 91 ? 3.282 -1.821 24.578 1.00 97.12 91 ALA A CA 1
ATOM 649 C C . ALA A 1 91 ? 3.284 -3.019 23.618 1.00 97.12 91 ALA A C 1
ATOM 651 O O . ALA A 1 91 ? 3.316 -2.851 22.394 1.00 97.12 91 ALA A O 1
ATOM 652 N N . ALA A 1 92 ? 3.199 -4.227 24.176 1.00 97.12 92 ALA A N 1
ATOM 653 C CA . ALA A 1 92 ? 3.156 -5.443 23.381 1.00 97.12 92 ALA A CA 1
ATOM 654 C C . ALA A 1 92 ? 1.826 -5.554 22.616 1.00 97.12 92 ALA A C 1
ATOM 656 O O . ALA A 1 92 ? 0.806 -4.975 22.999 1.00 97.12 92 ALA A O 1
ATOM 657 N N . ARG A 1 93 ? 1.805 -6.368 21.554 1.00 97.12 93 ARG A N 1
ATOM 658 C CA . ARG A 1 93 ? 0.592 -6.642 20.760 1.00 97.12 93 ARG A CA 1
ATOM 659 C C . ARG A 1 93 ? -0.612 -7.036 21.624 1.00 97.12 93 ARG A C 1
ATOM 661 O O . ARG A 1 93 ? -1.718 -6.573 21.355 1.00 97.12 93 ARG A O 1
ATOM 668 N N . ALA A 1 94 ? -0.409 -7.866 22.648 1.00 97.94 94 ALA A N 1
ATOM 669 C CA . ALA A 1 94 ? -1.483 -8.313 23.537 1.00 97.94 94 ALA A CA 1
ATOM 670 C C . ALA A 1 94 ? -2.147 -7.136 24.276 1.00 97.94 94 ALA A C 1
ATOM 672 O O . ALA A 1 94 ? -3.373 -7.046 24.305 1.00 97.94 94 ALA A O 1
ATOM 673 N N . ASP A 1 95 ? -1.348 -6.190 24.779 1.00 98.12 95 ASP A N 1
ATOM 674 C CA . ASP A 1 95 ? -1.843 -5.001 25.481 1.00 98.12 95 ASP A CA 1
ATOM 675 C C . ASP A 1 95 ? -2.612 -4.070 24.535 1.00 98.12 95 ASP A C 1
ATOM 677 O O . ASP A 1 95 ? -3.669 -3.540 24.883 1.00 98.12 95 ASP A O 1
ATOM 681 N N . VAL A 1 96 ? -2.107 -3.900 23.305 1.00 98.31 96 VAL A N 1
ATOM 682 C CA . VAL A 1 96 ? -2.792 -3.122 22.260 1.00 98.31 96 VAL A CA 1
ATOM 683 C C . VAL A 1 96 ? -4.128 -3.769 21.894 1.00 98.31 96 VAL A C 1
ATOM 685 O O . VAL A 1 96 ? -5.135 -3.072 21.792 1.00 98.31 96 VAL A O 1
ATOM 688 N N . THR A 1 97 ? -4.159 -5.093 21.743 1.00 98.44 97 THR A N 1
ATOM 689 C CA . THR A 1 97 ? -5.371 -5.858 21.406 1.00 98.44 97 THR A CA 1
ATOM 690 C C . THR A 1 97 ? -6.423 -5.747 22.508 1.00 98.44 97 THR A C 1
ATOM 692 O O . THR A 1 97 ? -7.582 -5.443 22.219 1.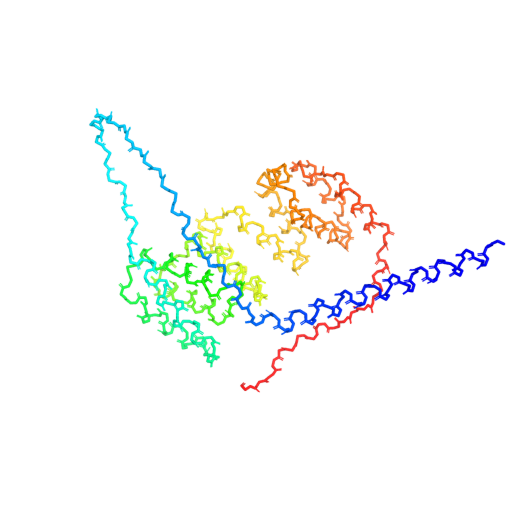00 98.44 97 THR A O 1
ATOM 695 N N . GLU A 1 98 ? -6.025 -5.912 23.773 1.00 98.25 98 GLU A N 1
ATOM 696 C CA . GLU A 1 98 ? -6.918 -5.768 24.927 1.00 98.25 98 GLU A CA 1
ATOM 697 C C . GLU A 1 98 ? -7.515 -4.358 25.010 1.00 98.25 98 GLU A C 1
ATOM 699 O O . GLU A 1 98 ? -8.725 -4.188 25.175 1.00 98.25 98 GLU A O 1
ATOM 704 N N . GLU A 1 99 ? -6.689 -3.327 24.820 1.00 98.25 99 GLU A N 1
ATOM 705 C CA . GLU A 1 99 ? -7.160 -1.944 24.823 1.00 98.25 99 GLU A CA 1
ATOM 706 C C . GLU A 1 99 ? -8.153 -1.677 23.684 1.00 98.25 99 GLU A C 1
ATOM 708 O O . GLU A 1 99 ? -9.203 -1.073 23.918 1.00 98.25 99 GLU A O 1
ATOM 713 N N . LEU A 1 100 ? -7.864 -2.147 22.465 1.00 98.25 100 LEU A N 1
ATOM 714 C CA . LEU A 1 100 ? -8.786 -2.031 21.332 1.00 98.25 100 LEU A CA 1
ATOM 715 C C . LEU A 1 100 ? -10.114 -2.738 21.631 1.00 98.25 100 LEU A C 1
ATOM 717 O O . LEU A 1 100 ? -11.177 -2.152 21.412 1.00 98.25 100 LEU A O 1
ATOM 721 N N . ARG A 1 101 ? -10.073 -3.956 22.186 1.00 98.06 101 ARG A N 1
ATOM 722 C CA . ARG A 1 101 ? -11.271 -4.726 22.548 1.00 98.06 101 ARG A CA 1
ATOM 723 C C . ARG A 1 101 ? -12.139 -3.968 23.546 1.00 98.06 101 ARG A C 1
ATOM 725 O O . ARG A 1 101 ? -13.347 -3.841 23.321 1.00 98.06 101 ARG A O 1
ATOM 732 N N . ARG A 1 102 ? -11.518 -3.420 24.595 1.00 97.75 102 ARG A N 1
ATOM 733 C CA . ARG A 1 102 ? -12.183 -2.623 25.631 1.00 97.75 102 ARG A CA 1
ATOM 734 C C . ARG A 1 102 ? -12.862 -1.385 25.048 1.00 97.75 102 ARG A C 1
ATOM 736 O O . ARG A 1 102 ? -14.035 -1.148 25.318 1.00 97.75 102 ARG A O 1
ATOM 743 N N . GLN A 1 103 ? -12.151 -0.609 24.230 1.00 97.19 103 GLN A N 1
ATOM 744 C CA . GLN A 1 103 ? -12.688 0.621 23.632 1.00 97.19 103 GLN A CA 1
ATOM 745 C C . GLN A 1 103 ? -13.832 0.339 22.647 1.00 97.19 103 GLN A C 1
ATOM 747 O O . GLN A 1 103 ? -14.788 1.108 22.563 1.00 97.19 103 GLN A O 1
ATOM 752 N N . LEU A 1 104 ? -13.764 -0.777 21.918 1.00 97.50 104 LEU A N 1
ATOM 753 C CA . LEU A 1 104 ? -14.774 -1.160 20.933 1.00 97.50 104 LEU A CA 1
ATOM 754 C C . LEU A 1 104 ? -15.981 -1.885 21.544 1.00 97.50 104 LEU A C 1
ATOM 756 O O . LEU A 1 104 ? -16.915 -2.218 20.818 1.00 97.50 104 LEU A O 1
ATOM 760 N N . GLN A 1 105 ? -15.989 -2.203 22.844 1.00 97.00 105 GLN A N 1
ATOM 761 C CA . GLN A 1 105 ? -17.085 -2.956 23.474 1.00 97.00 105 GLN A CA 1
ATOM 762 C C . GLN A 1 105 ? -18.432 -2.221 23.389 1.00 97.00 105 GLN A C 1
ATOM 764 O O . GLN A 1 105 ? -19.467 -2.861 23.244 1.00 97.00 105 GLN A O 1
ATOM 769 N N . ALA A 1 106 ? -18.413 -0.888 23.437 1.00 95.31 106 ALA A N 1
ATOM 770 C CA . ALA A 1 106 ? -19.609 -0.049 23.353 1.00 95.31 106 ALA A CA 1
ATOM 771 C C . ALA A 1 106 ? -19.956 0.406 21.921 1.00 95.31 106 ALA A C 1
ATOM 773 O O . ALA A 1 106 ? -20.929 1.133 21.733 1.00 95.31 106 ALA A O 1
ATOM 774 N N . VAL A 1 107 ? -19.153 0.030 20.921 1.00 96.69 107 VAL A N 1
ATOM 775 C CA . VAL A 1 107 ? -19.330 0.449 19.523 1.00 96.69 107 VAL A CA 1
ATOM 776 C C . VAL A 1 107 ? -20.145 -0.609 18.787 1.00 96.69 107 VAL A C 1
ATOM 778 O O . VAL A 1 107 ? -19.837 -1.800 18.883 1.00 96.69 107 VAL A O 1
ATOM 781 N N . ALA A 1 108 ? -21.173 -0.176 18.055 1.00 96.12 108 ALA A N 1
ATOM 782 C CA . ALA A 1 108 ? -21.983 -1.065 17.231 1.00 96.12 108 ALA A CA 1
ATOM 783 C C . ALA A 1 108 ? -21.099 -1.781 16.185 1.00 96.12 108 ALA A C 1
ATOM 785 O O . ALA A 1 108 ? -20.184 -1.146 15.654 1.00 96.12 108 ALA A O 1
ATOM 786 N N . PRO A 1 109 ? -21.314 -3.078 15.891 1.00 96.38 109 PRO A N 1
ATOM 787 C CA . PRO A 1 109 ? -20.449 -3.854 14.995 1.00 96.38 109 PRO A CA 1
ATOM 788 C C . PRO A 1 109 ? -20.194 -3.198 13.629 1.00 96.38 109 PRO A C 1
ATOM 790 O O . PRO A 1 109 ? -19.070 -3.229 13.133 1.00 96.38 109 PRO A O 1
ATOM 793 N N . GLU A 1 110 ? -21.207 -2.552 13.057 1.00 95.62 110 GLU A N 1
ATOM 794 C CA . GLU A 1 110 ? -21.155 -1.818 11.790 1.00 95.62 110 GLU A CA 1
ATOM 795 C C . GLU A 1 110 ? -20.257 -0.568 11.833 1.00 95.62 110 GLU A C 1
ATOM 797 O O . GLU A 1 110 ? -19.645 -0.205 10.827 1.00 95.62 110 GLU A O 1
ATOM 802 N N . ASP A 1 111 ? -20.116 0.052 13.006 1.00 96.06 111 ASP A N 1
ATOM 803 C CA . ASP A 1 111 ? -19.297 1.246 13.224 1.00 96.06 111 ASP A CA 1
ATOM 804 C C . ASP A 1 111 ? -17.834 0.892 13.563 1.00 96.06 111 ASP A C 1
ATOM 806 O O . ASP A 1 111 ? -16.962 1.768 13.558 1.00 96.06 111 ASP A O 1
ATOM 810 N N . VAL A 1 112 ? -17.523 -0.386 13.831 1.00 97.00 112 VAL A N 1
ATOM 811 C CA . VAL A 1 112 ? -16.169 -0.829 14.209 1.00 97.00 112 VAL A CA 1
ATOM 812 C C . VAL A 1 112 ? -15.157 -0.648 13.065 1.00 97.00 112 VAL A C 1
ATOM 814 O O . VAL A 1 112 ? -14.146 0.025 13.297 1.00 97.00 112 VAL A O 1
ATOM 817 N N . PRO A 1 113 ? -15.370 -1.168 11.834 1.00 97.12 113 PRO A N 1
ATOM 818 C CA . PRO A 1 113 ? -14.410 -0.982 10.746 1.00 97.12 113 PRO A CA 1
ATOM 819 C C . PRO A 1 113 ? -14.101 0.486 10.395 1.00 97.12 113 PRO A C 1
ATOM 821 O O . PRO A 1 113 ? -12.916 0.819 10.296 1.00 97.12 113 PRO A O 1
ATOM 824 N N . PRO A 1 114 ? -15.084 1.401 10.234 1.00 96.50 114 PRO A N 1
ATOM 825 C CA . PRO A 1 114 ? -14.775 2.802 9.945 1.00 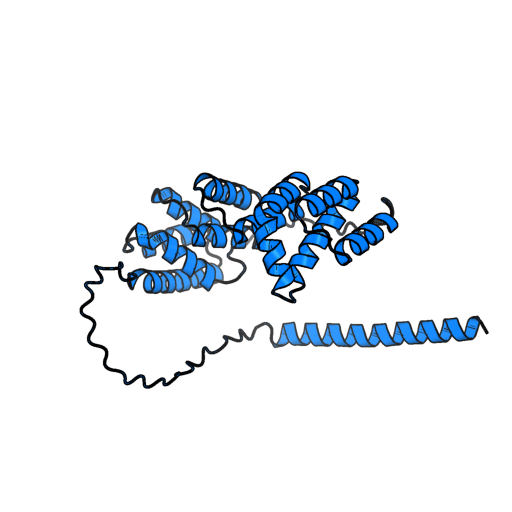96.50 114 PRO A CA 1
ATOM 826 C C . PRO A 1 114 ? -14.079 3.505 11.119 1.00 96.50 114 PRO A C 1
ATOM 828 O O . PRO A 1 114 ? -13.180 4.316 10.887 1.00 96.50 114 PRO A O 1
ATOM 831 N N . ALA A 1 115 ? -14.413 3.172 12.374 1.00 97.50 115 ALA A N 1
ATOM 832 C CA . ALA A 1 115 ? -13.714 3.724 13.535 1.00 97.50 115 ALA A CA 1
ATOM 833 C C . ALA A 1 115 ? -12.235 3.295 13.576 1.00 97.50 115 ALA A C 1
ATOM 835 O O . ALA A 1 115 ? -11.358 4.121 13.847 1.00 97.50 115 ALA A O 1
ATOM 836 N N . LEU A 1 116 ? -11.946 2.029 13.258 1.00 97.69 116 LEU A N 1
ATOM 837 C CA . LEU A 1 116 ? -10.583 1.500 13.148 1.00 97.69 116 LEU A CA 1
ATOM 838 C C . LEU A 1 116 ? -9.810 2.115 11.973 1.00 97.69 116 LEU A C 1
ATOM 840 O O . LEU A 1 116 ? -8.636 2.451 12.130 1.00 97.69 116 LEU A O 1
ATOM 844 N N . ALA A 1 117 ? -10.458 2.321 10.824 1.00 97.06 117 ALA A N 1
ATOM 845 C CA . ALA A 1 117 ? -9.837 2.974 9.671 1.00 97.06 117 ALA A CA 1
ATOM 846 C C . ALA A 1 117 ? -9.429 4.416 10.007 1.00 97.06 117 ALA A C 1
ATOM 848 O O . ALA A 1 117 ? -8.260 4.784 9.881 1.00 97.06 117 ALA A O 1
ATOM 849 N N . ALA A 1 118 ? -10.365 5.203 10.546 1.00 96.44 118 ALA A N 1
ATOM 850 C CA . ALA A 1 118 ? -10.108 6.577 10.971 1.00 96.44 118 ALA A CA 1
ATOM 851 C C . ALA A 1 118 ? -9.042 6.653 12.080 1.00 96.44 118 ALA A C 1
ATOM 853 O O . ALA A 1 118 ? -8.217 7.572 12.106 1.00 96.44 118 ALA A O 1
ATOM 854 N N . MET A 1 119 ? -9.012 5.670 12.986 1.00 97.75 119 MET A N 1
ATOM 855 C CA . MET A 1 119 ? -7.947 5.545 13.977 1.00 97.75 119 MET A CA 1
ATOM 856 C C . MET A 1 119 ? -6.582 5.366 13.298 1.00 97.75 119 MET A C 1
ATOM 858 O O . MET A 1 119 ? -5.681 6.153 13.597 1.00 97.75 119 MET A O 1
ATOM 862 N N . LEU A 1 120 ? -6.421 4.384 12.402 1.00 97.19 120 LEU A N 1
ATOM 863 C CA . LEU A 1 120 ? -5.152 4.115 11.711 1.00 97.19 120 LEU A CA 1
ATOM 864 C C . LEU A 1 120 ? -4.655 5.339 10.934 1.00 97.19 120 LEU A C 1
ATOM 866 O O . LEU A 1 120 ? -3.495 5.727 11.079 1.00 97.19 120 LEU A O 1
ATOM 870 N N . GLU A 1 121 ? -5.542 6.009 10.199 1.00 95.25 121 GLU A N 1
ATOM 871 C CA . GLU A 1 121 ? -5.224 7.252 9.486 1.00 95.25 121 GLU A CA 1
ATOM 872 C C . GLU A 1 121 ? -4.722 8.351 10.435 1.00 95.25 121 GLU A C 1
ATOM 874 O O . GLU A 1 121 ? -3.789 9.092 10.117 1.00 95.25 121 GLU A O 1
ATOM 879 N N . SER A 1 122 ? -5.300 8.441 11.636 1.00 94.94 122 SER A N 1
ATOM 880 C CA . SER A 1 122 ? -4.925 9.453 12.624 1.00 94.94 122 SER A CA 1
ATOM 881 C C . SER A 1 122 ? -3.604 9.163 13.353 1.00 94.94 122 SER A C 1
ATOM 883 O O . SER A 1 122 ? -2.989 10.099 13.883 1.00 94.94 122 SER A O 1
ATOM 885 N N . VAL A 1 123 ? -3.191 7.890 13.435 1.00 93.38 123 VAL A N 1
ATOM 886 C CA . VAL A 1 123 ? -1.935 7.458 14.075 1.00 93.38 123 VAL A CA 1
ATOM 887 C C . VAL A 1 123 ? -0.737 7.847 13.204 1.00 93.38 123 VAL A C 1
ATOM 889 O O . VAL A 1 123 ? 0.306 8.219 13.743 1.00 93.38 123 VAL A O 1
ATOM 892 N N . GLY A 1 124 ? -0.909 7.882 11.880 1.00 88.19 124 GLY A N 1
ATOM 893 C CA . GLY A 1 124 ? 0.059 8.428 10.932 1.00 88.19 124 GLY A CA 1
ATOM 894 C C . GLY A 1 124 ? 0.408 7.462 9.801 1.00 88.19 124 GLY A C 1
ATOM 895 O O . GLY A 1 124 ? -0.295 6.496 9.533 1.00 88.19 124 GLY A O 1
ATOM 896 N N . ARG A 1 125 ? 1.518 7.738 9.105 1.00 83.62 125 ARG A N 1
ATOM 897 C CA . ARG A 1 125 ? 1.890 7.055 7.848 1.00 83.62 125 ARG A CA 1
ATOM 898 C C . ARG A 1 125 ? 2.451 5.634 8.027 1.00 83.62 125 ARG A C 1
ATOM 900 O O . ARG A 1 125 ? 2.503 4.877 7.059 1.00 83.62 125 ARG A O 1
ATOM 907 N N . ALA A 1 126 ? 2.908 5.297 9.229 1.00 88.38 126 ALA A N 1
ATOM 908 C CA . ALA A 1 126 ? 3.562 4.028 9.534 1.00 88.38 126 ALA A CA 1
ATOM 909 C C . ALA A 1 126 ? 3.084 3.503 10.900 1.00 88.38 126 ALA A C 1
ATOM 911 O O . ALA A 1 126 ? 3.778 3.694 11.899 1.00 88.38 126 ALA A O 1
ATOM 912 N N . PRO A 1 127 ? 1.877 2.912 10.976 1.00 91.50 127 PRO A N 1
ATOM 913 C CA . PRO A 1 127 ? 1.483 2.142 12.152 1.00 91.50 127 PRO A CA 1
ATOM 914 C C . PRO A 1 127 ? 2.480 0.994 12.388 1.00 91.50 127 PRO A C 1
ATOM 916 O O . PRO A 1 127 ? 2.980 0.402 11.431 1.00 91.50 127 PRO A O 1
ATOM 919 N N . GLY A 1 128 ? 2.781 0.705 13.658 1.00 93.44 128 GLY A N 1
ATOM 920 C CA . GLY A 1 128 ? 3.645 -0.417 14.046 1.00 93.44 128 GLY A CA 1
ATOM 921 C C . GLY A 1 128 ? 3.023 -1.772 13.702 1.00 93.44 128 GLY A C 1
ATOM 922 O O . GLY A 1 128 ? 1.803 -1.874 13.536 1.00 93.44 128 GLY A O 1
ATOM 923 N N . ALA A 1 129 ? 3.857 -2.809 13.607 1.00 95.38 129 ALA A N 1
ATOM 924 C CA . ALA A 1 129 ? 3.417 -4.164 13.270 1.00 95.38 129 ALA A CA 1
ATOM 925 C C . ALA A 1 129 ? 2.408 -4.701 14.293 1.00 95.38 129 ALA A C 1
ATOM 927 O O . ALA A 1 129 ? 1.363 -5.231 13.926 1.00 95.38 129 ALA A O 1
ATOM 928 N N . GLU A 1 130 ? 2.672 -4.438 15.570 1.00 96.88 130 GLU A N 1
ATOM 929 C CA . GLU A 1 130 ? 1.860 -4.840 16.712 1.00 96.88 130 GLU A CA 1
ATOM 930 C C . GLU A 1 130 ? 0.443 -4.269 16.612 1.00 96.88 130 GLU A C 1
ATOM 932 O O . GLU A 1 130 ? -0.529 -4.965 16.891 1.00 96.88 130 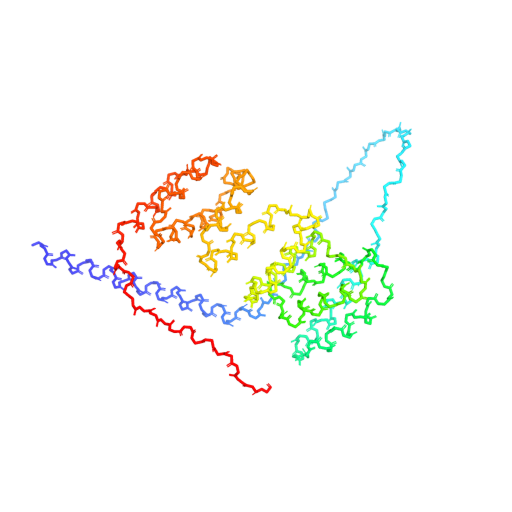GLU A O 1
ATOM 937 N N . LEU A 1 131 ? 0.311 -3.015 16.165 1.00 97.44 131 LEU A N 1
ATOM 938 C CA . LEU A 1 131 ? -0.986 -2.370 15.974 1.00 97.44 131 LEU A CA 1
ATOM 939 C C . LEU A 1 131 ? -1.750 -2.973 14.793 1.00 97.44 131 LEU A C 1
ATOM 941 O O . LEU A 1 131 ? -2.950 -3.206 14.901 1.00 97.44 131 LEU A O 1
ATOM 945 N N . LEU A 1 132 ? -1.078 -3.202 13.663 1.00 97.62 132 LEU A N 1
ATOM 946 C CA . LEU A 1 132 ? -1.713 -3.774 12.473 1.00 97.62 132 LEU A CA 1
ATOM 947 C C . LEU A 1 132 ? -2.240 -5.185 12.751 1.00 97.62 132 LEU A C 1
ATOM 949 O O . LEU A 1 132 ? -3.370 -5.505 12.383 1.00 97.62 132 LEU A O 1
ATOM 953 N N . GLU A 1 133 ? -1.451 -6.002 13.446 1.00 96.50 133 GLU A N 1
ATOM 954 C CA . GLU A 1 133 ? -1.860 -7.342 13.858 1.00 96.50 133 GLU A CA 1
ATOM 955 C C . GLU A 1 133 ? -2.984 -7.310 14.898 1.00 96.50 133 GLU A C 1
ATOM 957 O O . GLU A 1 133 ? -3.964 -8.034 14.735 1.00 96.50 133 GLU A O 1
ATOM 962 N N . ALA A 1 134 ? -2.904 -6.429 15.902 1.00 98.06 134 ALA A N 1
ATOM 963 C CA . ALA A 1 134 ? -3.961 -6.259 16.901 1.00 98.06 134 ALA A CA 1
ATOM 964 C C . ALA A 1 134 ? -5.304 -5.860 16.266 1.00 98.06 134 ALA A C 1
ATOM 966 O O . ALA A 1 134 ? -6.354 -6.384 16.631 1.00 98.06 134 ALA A O 1
ATOM 967 N N . VAL A 1 135 ? -5.290 -4.963 15.274 1.00 98.12 135 VAL A N 1
ATOM 968 C CA . VAL A 1 135 ? -6.503 -4.572 14.537 1.00 98.12 135 VAL A CA 1
ATOM 969 C C . VAL A 1 135 ? -7.111 -5.768 13.800 1.00 98.12 135 VAL A C 1
ATOM 971 O O . VAL A 1 135 ? -8.321 -5.981 13.886 1.00 98.12 135 VAL A O 1
ATOM 974 N N . ARG A 1 136 ? -6.292 -6.569 13.104 1.00 97.44 136 ARG A N 1
ATOM 975 C CA . ARG A 1 136 ? -6.767 -7.777 12.406 1.00 97.44 136 ARG A CA 1
ATOM 976 C C . ARG A 1 136 ? -7.308 -8.825 13.375 1.00 97.44 136 ARG A C 1
ATOM 978 O O . ARG A 1 136 ? -8.331 -9.442 13.091 1.00 97.44 136 ARG A O 1
ATOM 985 N N . GLU A 1 137 ? -6.649 -9.012 14.512 1.00 97.69 137 GLU A N 1
ATOM 986 C CA . GLU A 1 137 ? -7.083 -9.936 15.559 1.00 97.69 137 GLU A CA 1
ATOM 987 C C . GLU A 1 137 ? -8.460 -9.548 16.106 1.00 97.69 137 GLU A C 1
ATOM 989 O O . GLU A 1 137 ? -9.366 -10.377 16.110 1.00 97.69 137 GLU A O 1
ATOM 994 N N . VAL A 1 138 ? -8.670 -8.269 16.435 1.00 98.19 138 VAL A N 1
ATOM 995 C CA . VAL A 1 138 ? -9.972 -7.775 16.911 1.00 98.19 138 VAL A CA 1
ATOM 996 C C . VAL A 1 138 ? -11.080 -7.938 15.863 1.00 98.19 138 VAL A C 1
ATOM 998 O O . VAL A 1 138 ? -12.214 -8.261 16.224 1.00 98.19 138 VAL A O 1
ATOM 1001 N N . LEU A 1 139 ? -10.787 -7.742 14.571 1.00 97.56 139 LEU A N 1
ATOM 1002 C CA . LEU A 1 139 ? -11.760 -8.008 13.503 1.00 97.56 139 LEU A CA 1
ATOM 1003 C C . LEU A 1 139 ? -12.144 -9.493 13.453 1.00 97.56 139 LEU A C 1
ATOM 1005 O O . LEU A 1 139 ? -13.335 -9.809 13.434 1.00 97.56 139 LEU A O 1
ATOM 1009 N N . ARG A 1 140 ? -11.156 -10.400 13.497 1.00 97.00 140 ARG A N 1
ATOM 1010 C CA . ARG A 1 140 ? -11.385 -11.855 13.480 1.00 97.00 140 ARG A CA 1
ATOM 1011 C C . ARG A 1 140 ? -12.164 -12.330 14.703 1.00 97.00 140 ARG A C 1
ATOM 1013 O O . ARG A 1 140 ? -13.124 -13.075 14.539 1.00 97.00 140 ARG A O 1
ATOM 1020 N N . GLU A 1 141 ? -11.807 -11.871 15.903 1.00 97.56 141 GLU A N 1
ATOM 1021 C CA . GLU A 1 141 ? -12.523 -12.197 17.148 1.00 97.56 141 GLU A CA 1
ATOM 1022 C C . GLU A 1 141 ? -14.000 -11.790 17.093 1.00 97.56 141 GLU A C 1
ATOM 1024 O O . GLU A 1 141 ? -14.860 -12.472 17.648 1.00 97.56 141 GLU A O 1
ATOM 1029 N N . ARG A 1 142 ? -14.305 -10.683 16.408 1.00 97.12 142 ARG A N 1
ATOM 1030 C CA . ARG A 1 142 ? -15.674 -10.184 16.236 1.00 97.12 142 ARG A CA 1
ATOM 1031 C C . ARG A 1 142 ? -16.390 -10.752 15.011 1.00 97.12 142 ARG A C 1
ATOM 1033 O O . ARG A 1 142 ? -17.547 -10.404 14.794 1.00 97.12 142 ARG A O 1
ATOM 1040 N N . GLY A 1 143 ? -15.730 -11.594 14.213 1.00 96.56 143 GLY A N 1
ATOM 1041 C CA . GLY A 1 143 ? -16.282 -12.114 12.960 1.00 96.56 143 GLY A CA 1
ATOM 1042 C C . GLY A 1 143 ? -16.592 -11.019 11.934 1.00 96.56 143 GLY A C 1
ATOM 1043 O O . GLY A 1 143 ? -17.544 -11.153 11.170 1.00 96.56 143 GLY A O 1
ATOM 1044 N N . LEU A 1 144 ? -15.832 -9.920 11.942 1.00 96.31 144 LEU A N 1
ATOM 1045 C CA . LEU A 1 144 ? -16.027 -8.778 11.049 1.00 96.31 144 LEU A CA 1
ATOM 1046 C C . LEU A 1 144 ? -15.028 -8.817 9.892 1.00 96.31 144 LEU A C 1
ATOM 1048 O O . LEU A 1 144 ? -13.836 -9.044 10.095 1.00 96.31 144 LEU A O 1
ATOM 1052 N N . ALA A 1 145 ? -15.507 -8.527 8.683 1.00 94.69 145 ALA A N 1
ATOM 1053 C CA . ALA A 1 145 ? -14.646 -8.272 7.533 1.00 94.69 145 ALA A CA 1
ATOM 1054 C C . ALA A 1 145 ? -14.096 -6.831 7.582 1.00 94.69 145 ALA A C 1
ATOM 1056 O O . ALA A 1 145 ? -14.790 -5.924 8.064 1.00 94.69 145 ALA A O 1
ATOM 1057 N N . PRO A 1 146 ? -12.870 -6.580 7.086 1.00 96.06 146 PRO A N 1
ATOM 1058 C CA . PRO A 1 146 ? -12.397 -5.215 6.906 1.00 96.06 146 PRO A CA 1
ATOM 1059 C C . PRO A 1 146 ? -13.312 -4.477 5.919 1.00 96.06 146 PRO A C 1
ATOM 1061 O O . PRO A 1 146 ? -13.767 -5.055 4.941 1.00 96.06 146 PRO A O 1
ATOM 1064 N N . SER A 1 147 ? -13.579 -3.192 6.151 1.00 96.12 147 SER A N 1
ATOM 1065 C CA . SER A 1 147 ? -14.192 -2.337 5.126 1.00 96.12 147 SER A CA 1
ATOM 1066 C C . SER A 1 147 ? -13.158 -1.953 4.063 1.00 96.12 147 SER A C 1
ATOM 1068 O O . SER A 1 147 ? -11.957 -2.019 4.323 1.00 96.12 147 SER A O 1
ATOM 1070 N N . GLN A 1 148 ? -13.596 -1.460 2.901 1.00 96.69 148 GLN A N 1
ATOM 1071 C CA . GLN A 1 148 ? -12.708 -0.960 1.838 1.00 96.69 148 GLN A CA 1
ATOM 1072 C C . GLN A 1 148 ? -11.653 0.035 2.370 1.00 96.69 148 GLN A C 1
ATOM 1074 O O . GLN A 1 148 ? -10.455 -0.123 2.132 1.00 96.69 148 GLN A O 1
ATOM 1079 N N . GLN A 1 149 ? -12.079 1.032 3.156 1.00 96.69 149 GLN A N 1
ATOM 1080 C CA . GLN A 1 149 ? -11.182 2.045 3.733 1.00 96.69 149 GLN A CA 1
ATOM 1081 C C . GLN A 1 149 ? -10.207 1.447 4.762 1.00 96.69 149 GLN A C 1
ATOM 1083 O O . GLN A 1 149 ? -9.038 1.845 4.829 1.00 96.69 149 GLN A O 1
ATOM 1088 N N . LEU A 1 150 ? -10.673 0.482 5.563 1.00 97.38 150 LEU A N 1
ATOM 1089 C CA . LEU A 1 150 ? -9.833 -0.203 6.539 1.00 97.38 150 LEU A CA 1
ATOM 1090 C C . LEU A 1 150 ? -8.800 -1.099 5.849 1.00 97.38 150 LEU A C 1
ATOM 1092 O O . LEU A 1 150 ? -7.626 -1.033 6.201 1.00 97.38 150 LEU A O 1
ATOM 1096 N N . GLY A 1 151 ? -9.207 -1.866 4.836 1.00 97.88 151 GLY A N 1
ATOM 1097 C CA . GLY A 1 151 ? -8.321 -2.701 4.025 1.00 97.88 151 GLY A CA 1
ATOM 1098 C C . GLY A 1 151 ? -7.213 -1.879 3.370 1.00 97.88 151 GLY A C 1
ATOM 1099 O O . GLY A 1 151 ? -6.034 -2.190 3.526 1.00 97.88 151 GLY A O 1
ATOM 1100 N N . GLU A 1 152 ? -7.556 -0.751 2.744 1.00 97.44 152 GLU A N 1
ATOM 1101 C CA . GLU A 1 152 ? -6.556 0.181 2.214 1.00 97.44 152 GLU A CA 1
ATOM 1102 C C . GLU A 1 152 ? -5.587 0.700 3.285 1.00 97.44 152 GLU A C 1
ATOM 1104 O O . GLU A 1 152 ? -4.381 0.795 3.040 1.00 97.44 152 GLU A O 1
ATOM 1109 N N . SER A 1 153 ? -6.100 1.064 4.462 1.00 97.44 153 SER A N 1
ATOM 1110 C CA . SER A 1 153 ? -5.283 1.563 5.576 1.00 97.44 153 SER A CA 1
ATOM 1111 C C . SER A 1 153 ? -4.335 0.492 6.119 1.00 97.44 153 SER A C 1
ATOM 1113 O O . SER A 1 153 ? -3.164 0.782 6.377 1.00 97.44 153 SER A O 1
ATOM 1115 N N . LEU A 1 154 ? -4.807 -0.753 6.223 1.00 97.88 154 LEU A N 1
ATOM 1116 C CA . LEU A 1 154 ? -4.002 -1.910 6.610 1.00 97.88 154 LEU A CA 1
ATOM 1117 C C . LEU A 1 154 ? -2.909 -2.201 5.576 1.00 97.88 154 LEU A C 1
ATOM 1119 O O . LEU A 1 154 ? -1.749 -2.330 5.958 1.00 97.88 154 LEU A O 1
ATOM 1123 N N . LEU A 1 155 ? -3.231 -2.220 4.277 1.00 97.88 155 LEU A N 1
ATOM 1124 C CA . LEU A 1 155 ? -2.253 -2.423 3.199 1.00 97.88 155 LEU A CA 1
ATOM 1125 C C . LEU A 1 155 ? -1.181 -1.324 3.184 1.00 97.88 155 LEU A C 1
ATOM 1127 O O . LEU A 1 155 ? 0.013 -1.618 3.089 1.00 97.88 155 LEU A O 1
ATOM 1131 N N . LYS A 1 156 ? -1.583 -0.052 3.335 1.00 97.19 156 LYS A N 1
ATOM 1132 C CA . LYS A 1 156 ? -0.652 1.086 3.471 1.00 97.19 156 LYS A CA 1
ATOM 1133 C C . LYS A 1 156 ? 0.273 0.889 4.672 1.00 97.19 156 LYS A C 1
ATOM 1135 O O . LYS A 1 156 ? 1.482 1.079 4.544 1.00 97.19 156 LYS A O 1
ATOM 1140 N N . GLY A 1 157 ? -0.286 0.488 5.814 1.00 96.62 157 GLY A N 1
ATOM 1141 C CA . GLY A 1 157 ? 0.467 0.198 7.029 1.00 96.62 157 GLY A CA 1
ATOM 1142 C C . GLY A 1 157 ? 1.475 -0.935 6.846 1.00 96.62 157 GLY A C 1
ATOM 1143 O O . GLY A 1 157 ? 2.656 -0.747 7.131 1.00 96.62 157 GLY A O 1
ATOM 1144 N N . CYS A 1 158 ? 1.039 -2.072 6.298 1.00 97.25 158 CYS A N 1
ATOM 1145 C CA . CYS A 1 158 ? 1.888 -3.242 6.072 1.00 97.25 158 CYS A CA 1
ATOM 1146 C C . CYS A 1 158 ? 3.043 -2.925 5.116 1.00 97.25 158 CYS A C 1
ATOM 1148 O O . CYS A 1 158 ? 4.182 -3.301 5.386 1.00 97.25 158 CYS A O 1
ATOM 1150 N N . LEU A 1 159 ? 2.783 -2.171 4.040 1.00 95.81 159 LEU A N 1
ATOM 1151 C CA . LEU A 1 159 ? 3.821 -1.748 3.100 1.00 95.81 159 LEU A CA 1
ATOM 1152 C C . LEU A 1 159 ? 4.849 -0.817 3.767 1.00 95.81 159 LEU A C 1
ATOM 1154 O O . LEU A 1 159 ? 6.052 -0.991 3.573 1.00 95.81 159 LEU A O 1
ATOM 1158 N N . SER A 1 160 ? 4.395 0.144 4.582 1.00 95.06 160 SER A N 1
ATOM 1159 C CA . SER A 1 160 ? 5.278 1.036 5.351 1.00 95.06 160 SER A CA 1
ATOM 1160 C C . SER A 1 160 ? 6.133 0.273 6.371 1.00 95.06 160 SER A C 1
ATOM 1162 O O . SER A 1 160 ? 7.317 0.575 6.517 1.00 95.06 160 SER A O 1
ATOM 1164 N N . ALA A 1 161 ? 5.555 -0.727 7.042 1.00 94.19 161 ALA A N 1
ATOM 1165 C CA . ALA A 1 161 ? 6.227 -1.579 8.023 1.00 94.19 161 ALA A CA 1
ATOM 1166 C C . ALA A 1 161 ? 7.013 -2.749 7.393 1.00 94.19 161 ALA A C 1
ATOM 1168 O O . ALA A 1 161 ? 7.672 -3.500 8.107 1.00 94.19 161 ALA A O 1
ATOM 1169 N N . ARG A 1 162 ? 6.979 -2.896 6.059 1.00 94.94 162 ARG A N 1
ATOM 1170 C CA . ARG A 1 162 ? 7.614 -3.986 5.290 1.00 94.94 162 ARG A CA 1
ATOM 1171 C C . ARG A 1 162 ? 7.148 -5.396 5.691 1.00 94.94 162 ARG A C 1
ATOM 1173 O O . ARG A 1 162 ? 7.900 -6.359 5.562 1.00 94.94 162 ARG A O 1
ATOM 1180 N N . LEU A 1 163 ? 5.899 -5.530 6.125 1.00 95.31 163 LEU A N 1
ATOM 1181 C CA . LEU A 1 163 ? 5.289 -6.795 6.546 1.00 95.31 163 LEU A CA 1
ATOM 1182 C C . LEU A 1 163 ? 4.670 -7.521 5.344 1.00 95.31 163 LEU A C 1
ATOM 1184 O O . LEU A 1 163 ? 3.452 -7.557 5.201 1.00 95.31 163 LEU A O 1
ATOM 1188 N N . GLN A 1 164 ? 5.497 -8.069 4.449 1.00 95.75 164 GLN A N 1
ATOM 1189 C CA . GLN A 1 164 ? 5.009 -8.616 3.170 1.00 95.75 164 GLN A CA 1
ATOM 1190 C C . GLN A 1 164 ? 4.064 -9.819 3.329 1.00 95.75 164 GLN A C 1
ATOM 1192 O O . GLN A 1 164 ? 3.100 -9.924 2.579 1.00 95.75 164 GLN A O 1
ATOM 1197 N N . GLY A 1 165 ? 4.288 -10.691 4.322 1.00 94.88 165 GLY A N 1
ATOM 1198 C CA . GLY A 1 165 ? 3.381 -11.817 4.594 1.00 94.88 165 GLY A CA 1
ATOM 1199 C C . GLY A 1 165 ? 1.982 -11.340 4.993 1.00 94.88 165 GLY A C 1
ATOM 1200 O O . GLY A 1 165 ? 0.994 -11.704 4.366 1.00 94.88 165 GLY A O 1
ATOM 1201 N N . VAL A 1 166 ? 1.917 -10.418 5.958 1.00 95.25 166 VAL A N 1
ATOM 1202 C CA . VAL A 1 166 ? 0.659 -9.796 6.403 1.00 95.25 166 VAL A CA 1
ATOM 1203 C C . VAL A 1 166 ? 0.006 -8.996 5.273 1.00 95.25 166 VAL A C 1
ATOM 1205 O O . VAL A 1 166 ? -1.212 -9.012 5.132 1.00 95.25 166 VAL A O 1
ATOM 1208 N N . PHE A 1 167 ? 0.803 -8.314 4.444 1.00 97.38 167 PHE A N 1
ATOM 1209 C CA . PHE A 1 167 ? 0.308 -7.579 3.282 1.00 97.38 167 PHE A CA 1
ATOM 1210 C C . PHE A 1 167 ? -0.421 -8.500 2.297 1.00 97.38 167 PHE A C 1
ATOM 1212 O O . PHE A 1 167 ? -1.520 -8.158 1.869 1.00 97.38 167 PHE A O 1
ATOM 1219 N N . ALA A 1 168 ? 0.170 -9.650 1.957 1.00 97.12 168 ALA A N 1
ATOM 1220 C CA . ALA A 1 168 ? -0.425 -10.606 1.027 1.00 97.12 168 ALA A CA 1
ATOM 1221 C C . ALA A 1 168 ? -1.758 -11.158 1.555 1.00 97.12 168 ALA A C 1
ATOM 1223 O O . ALA A 1 168 ? -2.742 -11.151 0.822 1.00 97.12 168 ALA A O 1
ATOM 1224 N N . GLU A 1 169 ? -1.817 -11.532 2.838 1.00 96.19 169 GLU A N 1
ATOM 1225 C CA . GLU A 1 169 ? -3.059 -11.999 3.472 1.00 96.19 169 GLU A CA 1
ATOM 1226 C C . GLU A 1 169 ? -4.163 -10.931 3.444 1.00 96.19 169 GLU A C 1
ATOM 1228 O O . GLU A 1 169 ? -5.301 -11.218 3.086 1.00 96.19 169 GLU A O 1
ATOM 1233 N N . VAL A 1 170 ? -3.843 -9.680 3.803 1.00 96.88 170 VAL A N 1
ATOM 1234 C CA . VAL A 1 170 ? -4.827 -8.582 3.782 1.00 96.88 170 VAL A CA 1
ATOM 1235 C C . VAL A 1 170 ? -5.281 -8.283 2.353 1.00 96.88 170 VAL A C 1
ATOM 1237 O O . VAL A 1 170 ? -6.444 -7.949 2.138 1.00 96.88 170 VAL A O 1
ATOM 1240 N N . LEU A 1 171 ? -4.382 -8.381 1.371 1.00 97.50 171 LEU A N 1
ATOM 1241 C CA . LEU A 1 171 ? -4.732 -8.160 -0.028 1.00 97.50 171 LEU A CA 1
ATOM 1242 C C . LEU A 1 171 ? -5.698 -9.238 -0.526 1.00 97.50 171 LEU A C 1
ATOM 1244 O O . LEU A 1 171 ? -6.703 -8.891 -1.137 1.00 97.50 171 LEU A O 1
ATOM 1248 N N . GLU A 1 172 ? -5.442 -10.506 -0.203 1.00 96.50 172 GLU A N 1
ATOM 1249 C CA . GLU A 1 172 ? -6.342 -11.618 -0.517 1.00 96.50 172 GLU A CA 1
ATOM 1250 C C . GLU A 1 172 ? -7.718 -11.430 0.140 1.00 96.50 172 GLU A C 1
ATOM 1252 O O . GLU A 1 172 ? -8.738 -11.576 -0.529 1.00 96.50 172 GLU A O 1
ATOM 1257 N N . GLU A 1 173 ? -7.769 -11.023 1.415 1.00 95.44 173 GLU A N 1
ATOM 1258 C CA . GLU A 1 173 ? -9.025 -10.713 2.118 1.00 95.44 173 GLU A CA 1
ATOM 1259 C C . GLU A 1 173 ? -9.815 -9.584 1.416 1.00 95.44 173 GLU A C 1
ATOM 1261 O O . GLU A 1 173 ? -11.038 -9.666 1.282 1.00 95.44 173 GLU A O 1
ATOM 1266 N N . VAL A 1 174 ? -9.131 -8.535 0.941 1.00 96.69 174 VAL A N 1
ATOM 1267 C CA . VAL A 1 174 ? -9.747 -7.404 0.218 1.00 96.69 174 VAL A CA 1
ATOM 1268 C C . VAL A 1 174 ? -10.235 -7.810 -1.175 1.00 96.69 174 VAL A C 1
ATOM 1270 O O . VAL A 1 174 ? -11.317 -7.385 -1.586 1.00 96.69 174 VAL A O 1
ATOM 1273 N N . GLU A 1 175 ? -9.463 -8.619 -1.903 1.00 95.50 175 GLU A N 1
ATOM 1274 C CA . GLU A 1 175 ? -9.835 -9.115 -3.233 1.00 95.50 175 GLU A CA 1
ATOM 1275 C C . GLU A 1 175 ? -10.981 -10.132 -3.166 1.00 95.50 175 GLU A C 1
ATOM 1277 O O . GLU A 1 175 ? -11.917 -10.044 -3.957 1.00 95.50 175 GLU A O 1
ATOM 1282 N N . ALA A 1 176 ? -10.967 -11.045 -2.191 1.00 95.75 176 ALA A N 1
ATOM 1283 C CA . ALA A 1 176 ? -12.030 -12.030 -1.985 1.00 95.75 176 ALA A CA 1
ATOM 1284 C C . ALA A 1 176 ? -13.381 -11.383 -1.637 1.00 95.75 176 ALA A C 1
ATOM 1286 O O . ALA A 1 176 ? -14.436 -11.944 -1.928 1.00 95.75 176 ALA A O 1
ATOM 1287 N N . ALA A 1 177 ? -13.349 -10.197 -1.028 1.00 94.94 177 ALA A N 1
ATOM 1288 C CA . ALA A 1 177 ? -14.531 -9.406 -0.711 1.00 94.94 177 ALA A CA 1
ATOM 1289 C C . ALA A 1 177 ? -14.973 -8.461 -1.849 1.00 94.94 177 ALA A C 1
ATOM 1291 O O . ALA A 1 177 ? -15.894 -7.674 -1.640 1.00 94.94 177 ALA A O 1
ATOM 1292 N N . ASP A 1 178 ? -14.320 -8.502 -3.018 1.00 95.06 178 ASP A N 1
ATOM 1293 C CA . ASP A 1 178 ? -14.556 -7.599 -4.158 1.00 95.06 178 ASP A CA 1
ATOM 1294 C C . ASP A 1 178 ? -14.470 -6.104 -3.779 1.00 95.06 178 ASP A C 1
ATOM 1296 O O . ASP A 1 178 ? -15.165 -5.240 -4.309 1.00 95.06 178 ASP A O 1
ATOM 1300 N N . MET A 1 179 ? -13.594 -5.779 -2.820 1.00 94.69 179 MET A N 1
ATOM 1301 C CA . MET A 1 179 ? -13.359 -4.408 -2.345 1.00 94.69 179 MET A CA 1
ATOM 1302 C C . MET A 1 179 ? -12.098 -3.789 -2.958 1.00 94.69 179 MET A C 1
ATOM 1304 O O . MET A 1 179 ? -11.543 -2.826 -2.420 1.00 94.69 179 MET A O 1
ATOM 1308 N N . ALA A 1 180 ? -11.596 -4.355 -4.057 1.00 93.56 180 ALA A N 1
ATOM 1309 C CA . ALA A 1 180 ? -10.405 -3.855 -4.720 1.00 93.56 180 ALA A CA 1
ATOM 1310 C C . ALA A 1 180 ? -10.666 -2.469 -5.330 1.00 93.56 180 ALA A C 1
ATOM 1312 O O . ALA A 1 180 ? -11.634 -2.240 -6.052 1.00 93.56 180 ALA A O 1
ATOM 1313 N N . THR A 1 181 ? -9.766 -1.531 -5.058 1.00 94.38 181 THR A N 1
ATOM 1314 C CA . THR A 1 181 ? -9.829 -0.154 -5.544 1.00 94.38 181 THR A CA 1
ATOM 1315 C C . THR A 1 181 ? -8.592 0.144 -6.386 1.00 94.38 181 THR A C 1
ATOM 1317 O O . THR A 1 181 ? -7.568 -0.538 -6.271 1.00 94.38 181 THR A O 1
ATOM 1320 N N . PRO A 1 182 ? -8.595 1.212 -7.199 1.00 93.88 182 PRO A N 1
ATOM 1321 C CA . PRO A 1 182 ? -7.370 1.659 -7.857 1.00 93.88 182 PRO A CA 1
ATOM 1322 C C . PRO A 1 182 ? -6.225 1.917 -6.863 1.00 93.88 182 PRO A C 1
ATOM 1324 O O . PRO A 1 182 ? -5.061 1.669 -7.176 1.00 93.88 182 PRO A O 1
ATOM 1327 N N . ALA A 1 183 ? -6.538 2.370 -5.642 1.00 94.12 183 ALA A N 1
ATOM 1328 C CA . ALA A 1 183 ? -5.537 2.580 -4.605 1.00 94.12 183 ALA A CA 1
ATOM 1329 C C . ALA A 1 183 ? -4.974 1.255 -4.066 1.00 94.12 183 ALA A C 1
ATOM 1331 O O . ALA A 1 183 ? -3.758 1.166 -3.880 1.00 94.12 183 ALA A O 1
ATOM 1332 N N . THR A 1 184 ? -5.800 0.219 -3.862 1.00 95.94 184 THR A N 1
ATOM 1333 C CA . THR A 1 184 ? -5.298 -1.109 -3.458 1.00 95.94 184 THR A CA 1
ATOM 1334 C C . THR A 1 184 ? -4.434 -1.731 -4.551 1.00 95.94 184 THR A C 1
ATOM 1336 O O . THR A 1 184 ? -3.365 -2.249 -4.239 1.00 95.94 184 THR A O 1
ATOM 1339 N N . ALA A 1 185 ? -4.805 -1.586 -5.827 1.00 95.75 185 ALA A N 1
ATOM 1340 C CA . ALA A 1 185 ? -4.011 -2.080 -6.952 1.00 95.75 185 ALA A CA 1
ATOM 1341 C C . ALA A 1 185 ? -2.631 -1.401 -7.047 1.00 95.75 185 ALA A C 1
ATOM 1343 O O . ALA A 1 185 ? -1.623 -2.069 -7.275 1.00 95.75 185 ALA A O 1
ATOM 1344 N N . VAL A 1 186 ? -2.547 -0.088 -6.799 1.00 95.75 186 VAL A N 1
ATOM 1345 C CA . VAL A 1 186 ? -1.256 0.624 -6.728 1.00 95.75 186 VAL A CA 1
ATOM 1346 C C . VAL A 1 186 ? -0.413 0.140 -5.544 1.00 95.75 186 VAL A C 1
ATOM 1348 O O . VAL A 1 186 ? 0.807 0.022 -5.665 1.00 95.75 186 VAL A O 1
ATOM 1351 N N . LEU A 1 187 ? -1.028 -0.145 -4.392 1.00 97.19 187 LEU A N 1
ATOM 1352 C CA . LEU A 1 187 ? -0.311 -0.711 -3.243 1.00 97.19 187 LEU A CA 1
ATOM 1353 C C . LEU A 1 187 ? 0.213 -2.115 -3.554 1.00 97.19 187 LEU A C 1
ATOM 1355 O O . LEU A 1 187 ? 1.376 -2.391 -3.261 1.00 97.19 187 LEU A O 1
ATOM 1359 N N . ALA A 1 188 ? -0.609 -2.958 -4.181 1.00 97.88 188 ALA A N 1
ATOM 1360 C CA . ALA A 1 188 ? -0.241 -4.302 -4.606 1.00 97.88 188 ALA A CA 1
ATOM 1361 C C . ALA A 1 188 ? 0.923 -4.269 -5.603 1.00 97.88 188 ALA A C 1
ATOM 1363 O O . ALA A 1 188 ? 1.947 -4.902 -5.361 1.00 97.88 188 ALA A O 1
ATOM 1364 N N . LEU A 1 189 ? 0.850 -3.410 -6.627 1.00 97.44 189 LEU A N 1
ATOM 1365 C CA . LEU A 1 189 ? 1.958 -3.185 -7.555 1.00 97.44 189 LEU A CA 1
ATOM 1366 C C . LEU A 1 189 ? 3.252 -2.799 -6.822 1.00 97.44 189 LEU A C 1
ATOM 1368 O O . LEU A 1 189 ? 4.323 -3.332 -7.106 1.00 97.44 189 LEU A O 1
ATOM 1372 N N . ARG A 1 190 ? 3.183 -1.863 -5.870 1.00 97.31 190 ARG A N 1
ATOM 1373 C CA . ARG A 1 190 ? 4.369 -1.434 -5.112 1.00 97.31 190 ARG A CA 1
ATOM 1374 C C . ARG A 1 190 ? 4.947 -2.551 -4.247 1.00 97.31 190 ARG A C 1
ATOM 1376 O O . ARG A 1 190 ? 6.169 -2.609 -4.092 1.00 97.31 190 ARG A O 1
ATOM 1383 N N . SER A 1 191 ? 4.100 -3.410 -3.683 1.00 97.31 191 SER A N 1
ATOM 1384 C CA . SER A 1 191 ? 4.543 -4.613 -2.976 1.00 97.31 191 SER A CA 1
ATOM 1385 C C . SER A 1 191 ? 5.240 -5.577 -3.941 1.00 97.31 191 SER A C 1
ATOM 1387 O O . SER A 1 191 ? 6.401 -5.904 -3.701 1.00 97.31 191 SER A O 1
ATOM 1389 N N . SER A 1 192 ? 4.636 -5.901 -5.092 1.00 97.69 192 SER A N 1
ATOM 1390 C CA . SER A 1 192 ? 5.240 -6.766 -6.119 1.00 97.69 192 SER A CA 1
ATOM 1391 C C . SER A 1 192 ? 6.598 -6.245 -6.602 1.00 97.69 192 SER A C 1
ATOM 1393 O O . SER A 1 192 ? 7.571 -6.994 -6.637 1.00 97.69 192 SER A O 1
ATOM 1395 N N . LEU A 1 193 ? 6.717 -4.936 -6.859 1.00 96.81 193 LEU A N 1
ATOM 1396 C CA . LEU A 1 193 ? 7.996 -4.291 -7.185 1.00 96.81 193 LEU A CA 1
ATOM 1397 C C . LEU A 1 193 ? 9.036 -4.447 -6.067 1.00 96.81 193 LEU A C 1
ATOM 1399 O O . LEU A 1 193 ? 10.206 -4.707 -6.339 1.00 96.81 193 LEU A O 1
ATOM 1403 N N . SER A 1 194 ? 8.618 -4.311 -4.806 1.00 95.81 194 SER A N 1
ATOM 1404 C CA . SER A 1 194 ? 9.505 -4.477 -3.644 1.00 95.81 194 SER A CA 1
ATOM 1405 C C . SER A 1 194 ? 9.970 -5.927 -3.474 1.00 95.81 194 SER A C 1
ATOM 1407 O O . SER A 1 194 ? 11.088 -6.160 -3.020 1.00 95.81 194 SER A O 1
ATOM 1409 N N . CYS A 1 195 ? 9.136 -6.890 -3.869 1.00 95.62 195 CYS A N 1
ATOM 1410 C CA . CYS A 1 195 ? 9.437 -8.321 -3.888 1.00 95.62 195 CYS A CA 1
ATOM 1411 C C . CYS A 1 195 ? 10.125 -8.784 -5.183 1.00 95.62 195 CYS A C 1
ATOM 1413 O O . CYS A 1 195 ? 10.431 -9.964 -5.311 1.00 95.62 195 CYS A O 1
ATOM 1415 N N . SER A 1 196 ? 10.411 -7.871 -6.121 1.00 96.56 196 SER A N 1
ATOM 1416 C CA . SER A 1 196 ? 10.957 -8.190 -7.450 1.00 96.56 196 SER A CA 1
ATOM 1417 C C . SER A 1 196 ? 10.107 -9.189 -8.254 1.00 96.56 196 SER A C 1
ATOM 1419 O O . SER A 1 196 ? 10.632 -9.900 -9.107 1.00 96.56 196 SER A O 1
ATOM 1421 N N . ASP A 1 197 ? 8.797 -9.223 -8.017 1.00 97.62 197 ASP A N 1
ATOM 1422 C CA . ASP A 1 197 ? 7.843 -10.051 -8.756 1.00 97.62 197 ASP A CA 1
ATOM 1423 C C . ASP A 1 197 ? 7.261 -9.244 -9.924 1.00 97.62 197 ASP A C 1
ATOM 1425 O O . ASP A 1 197 ? 6.304 -8.478 -9.773 1.00 97.62 197 ASP A O 1
ATOM 1429 N N . LEU A 1 198 ? 7.897 -9.362 -11.092 1.00 97.88 198 LEU A N 1
ATOM 1430 C CA . LEU A 1 198 ? 7.506 -8.609 -12.282 1.00 97.88 198 LEU A CA 1
ATOM 1431 C C . LEU A 1 198 ? 6.168 -9.089 -12.859 1.00 97.88 198 LEU A C 1
ATOM 1433 O O . LEU A 1 198 ? 5.410 -8.276 -13.386 1.00 97.88 198 LEU A O 1
ATOM 1437 N N . GLU A 1 199 ? 5.866 -10.382 -12.767 1.00 98.00 199 GLU A N 1
ATOM 1438 C CA . GLU A 1 199 ? 4.637 -10.947 -13.324 1.00 98.00 199 GLU A CA 1
ATOM 1439 C C . GLU A 1 199 ? 3.415 -10.437 -12.560 1.00 98.00 199 GLU A C 1
ATOM 1441 O O . GLU A 1 199 ? 2.495 -9.882 -13.172 1.00 98.00 199 GLU A O 1
ATOM 1446 N N . ALA A 1 200 ? 3.445 -10.514 -11.225 1.00 97.06 200 ALA A N 1
ATOM 1447 C CA . ALA A 1 200 ? 2.391 -9.946 -10.391 1.00 97.06 200 ALA A CA 1
ATOM 1448 C C . ALA A 1 200 ? 2.269 -8.431 -10.608 1.00 97.06 200 ALA A C 1
ATOM 1450 O O . ALA A 1 200 ? 1.164 -7.904 -10.753 1.00 97.06 200 ALA A O 1
ATOM 1451 N N . ALA A 1 201 ? 3.402 -7.728 -10.713 1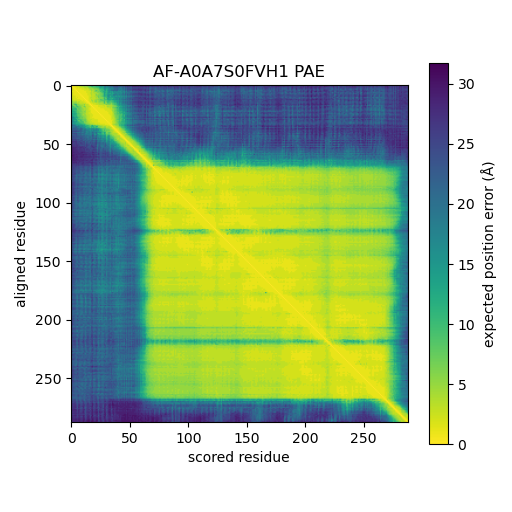.00 98.00 201 ALA A N 1
ATOM 1452 C CA . ALA A 1 201 ? 3.429 -6.294 -10.972 1.00 98.00 201 ALA A CA 1
ATOM 1453 C C . ALA A 1 201 ? 2.728 -5.927 -12.298 1.00 98.00 201 ALA A C 1
ATOM 1455 O O . ALA A 1 201 ? 1.886 -5.028 -12.323 1.00 98.00 201 ALA A O 1
ATOM 1456 N N . MET A 1 202 ? 3.003 -6.650 -13.389 1.00 97.81 202 MET A N 1
ATOM 1457 C CA . MET A 1 202 ? 2.302 -6.459 -14.667 1.00 97.81 202 MET A CA 1
ATOM 1458 C C . MET A 1 202 ? 0.816 -6.837 -14.569 1.00 97.81 202 MET A C 1
ATOM 1460 O O . MET A 1 202 ? -0.031 -6.141 -15.127 1.00 97.81 202 MET A O 1
ATOM 1464 N N . GLY A 1 203 ? 0.472 -7.889 -13.819 1.00 97.12 203 GLY A N 1
ATOM 1465 C CA . GLY A 1 203 ? -0.916 -8.266 -13.548 1.00 97.12 203 GLY A CA 1
ATOM 1466 C C . GLY A 1 203 ? -1.716 -7.134 -12.898 1.00 97.12 203 GLY A C 1
ATOM 1467 O O . GLY A 1 203 ? -2.798 -6.786 -13.377 1.00 97.12 203 GLY A O 1
ATOM 1468 N N . TYR A 1 204 ? -1.157 -6.500 -11.864 1.00 96.88 204 TYR A N 1
ATOM 1469 C CA . TYR A 1 204 ? -1.774 -5.328 -11.245 1.00 96.88 204 TYR A CA 1
ATOM 1470 C C . TYR A 1 204 ? -1.800 -4.128 -12.198 1.00 96.88 204 TYR A C 1
ATOM 1472 O O . TYR A 1 204 ? -2.844 -3.486 -12.293 1.00 96.88 204 TYR A O 1
ATOM 1480 N N . LEU A 1 205 ? -0.723 -3.866 -12.957 1.00 96.69 205 LEU A N 1
ATOM 1481 C CA . LEU A 1 205 ? -0.658 -2.793 -13.965 1.00 96.69 205 LEU A CA 1
ATOM 1482 C C . LEU A 1 205 ? -1.856 -2.795 -14.909 1.00 96.69 205 LEU A C 1
ATOM 1484 O O . LEU A 1 205 ? -2.511 -1.765 -15.053 1.00 96.69 205 LEU A O 1
ATOM 1488 N N . ARG A 1 206 ? -2.196 -3.956 -15.475 1.00 96.62 206 ARG A N 1
ATOM 1489 C CA . ARG A 1 206 ? -3.360 -4.102 -16.361 1.00 96.62 206 ARG A CA 1
ATOM 1490 C C . ARG A 1 206 ? -4.664 -3.709 -15.664 1.00 96.62 206 ARG A C 1
ATOM 1492 O O . ARG A 1 206 ? -5.481 -2.993 -16.236 1.00 96.62 206 ARG A O 1
ATOM 1499 N N . ARG A 1 207 ? -4.850 -4.132 -14.406 1.00 93.56 207 ARG A N 1
ATOM 1500 C CA . ARG A 1 207 ? -6.065 -3.844 -13.621 1.00 93.56 207 ARG A CA 1
ATOM 1501 C C . ARG A 1 207 ? -6.231 -2.354 -13.308 1.00 93.56 207 ARG A C 1
ATOM 1503 O O . ARG A 1 207 ? -7.362 -1.880 -13.252 1.00 93.56 207 ARG A O 1
ATOM 1510 N N . PHE A 1 208 ? -5.139 -1.607 -13.114 1.00 92.62 208 PHE A N 1
ATOM 1511 C CA . PHE A 1 208 ? -5.201 -0.174 -12.780 1.00 92.62 208 PHE A CA 1
ATOM 1512 C C . PHE A 1 208 ? -4.818 0.770 -13.933 1.00 92.62 208 PHE A C 1
ATOM 1514 O O . PHE A 1 208 ? -4.771 1.986 -13.731 1.00 92.62 208 PHE A O 1
ATOM 1521 N N . ALA A 1 209 ? -4.603 0.253 -15.146 1.00 94.88 209 ALA A N 1
ATOM 1522 C CA . ALA A 1 209 ? -4.153 1.036 -16.296 1.00 94.88 209 ALA A CA 1
ATOM 1523 C C . ALA A 1 209 ? -5.061 2.233 -16.615 1.00 94.88 209 ALA A C 1
ATOM 1525 O O . ALA A 1 209 ? -4.575 3.352 -16.764 1.00 94.88 209 ALA A O 1
ATOM 1526 N N . SER A 1 210 ? -6.383 2.028 -16.647 1.00 94.94 210 SER A N 1
ATOM 1527 C CA . SER A 1 210 ? -7.341 3.101 -16.951 1.00 94.94 210 SER A CA 1
ATOM 1528 C C . SER A 1 210 ? -7.292 4.249 -15.920 1.00 94.94 210 SER A C 1
ATOM 1530 O O . SER A 1 210 ? -7.095 5.399 -16.322 1.00 94.94 210 SER A O 1
ATOM 1532 N N . PRO A 1 211 ? -7.382 3.991 -14.596 1.00 93.00 211 PRO A N 1
ATOM 1533 C CA . PRO A 1 211 ? -7.144 5.020 -13.579 1.00 93.00 211 PRO A CA 1
ATOM 1534 C C . PRO A 1 211 ? -5.767 5.694 -13.670 1.00 93.00 211 PRO A C 1
ATOM 1536 O O . PRO A 1 211 ? -5.658 6.900 -13.442 1.00 93.00 211 PRO A O 1
ATOM 1539 N N . LEU A 1 212 ? -4.713 4.938 -14.003 1.00 92.50 212 LEU A N 1
ATOM 1540 C CA . LEU A 1 212 ? -3.363 5.488 -14.138 1.00 92.50 212 LEU A CA 1
ATOM 1541 C C . LEU A 1 212 ? -3.270 6.482 -15.292 1.00 92.50 212 LEU A C 1
ATOM 1543 O O . LEU A 1 212 ? -2.718 7.566 -15.112 1.00 92.50 212 LEU A O 1
ATOM 1547 N N . LYS A 1 213 ? -3.831 6.122 -16.450 1.00 93.81 213 LYS A N 1
ATOM 1548 C CA . LYS A 1 213 ? -3.872 6.960 -17.652 1.00 93.81 213 LYS A CA 1
ATOM 1549 C C . LYS A 1 213 ? -4.561 8.290 -17.355 1.00 93.81 213 LYS A C 1
ATOM 1551 O O . LYS A 1 213 ? -3.969 9.344 -17.551 1.00 93.81 213 LYS A O 1
ATOM 1556 N N . A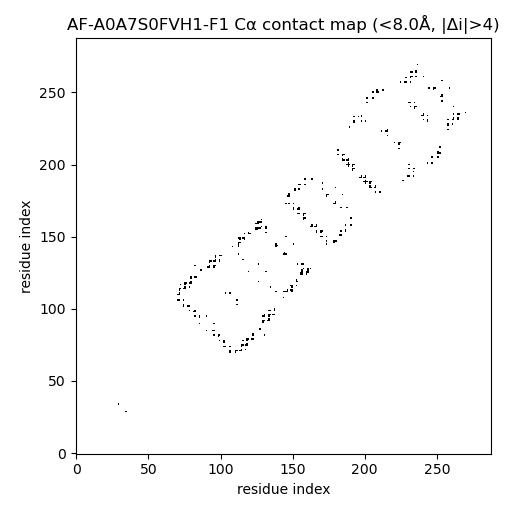LA A 1 214 ? -5.739 8.239 -16.728 1.00 92.69 214 ALA A N 1
ATOM 1557 C CA . ALA A 1 214 ? -6.447 9.444 -16.298 1.00 92.69 214 ALA A CA 1
ATOM 1558 C C . ALA A 1 214 ? -5.605 10.317 -15.343 1.00 92.69 214 ALA A C 1
ATOM 1560 O O . ALA A 1 214 ? -5.612 11.543 -15.443 1.00 92.69 214 ALA A O 1
ATOM 1561 N N . SER A 1 215 ? -4.840 9.707 -14.429 1.00 88.94 215 SER A N 1
ATOM 1562 C CA . SER A 1 215 ? -3.958 10.450 -13.519 1.00 88.94 215 SER A CA 1
ATOM 1563 C C . SER A 1 215 ? -2.770 11.108 -14.228 1.00 88.94 215 SER A C 1
ATOM 1565 O O . SER A 1 215 ? -2.337 12.175 -13.781 1.00 88.94 215 SER A O 1
ATOM 1567 N N . LEU A 1 216 ? -2.230 10.479 -15.276 1.00 88.50 216 LEU A N 1
ATOM 1568 C CA . LEU A 1 216 ? -1.122 11.008 -16.078 1.00 88.50 216 LEU A CA 1
ATOM 1569 C C . LEU A 1 216 ? -1.544 12.242 -16.886 1.00 88.50 216 LEU A C 1
ATOM 1571 O O . LEU A 1 216 ? -0.753 13.173 -17.011 1.00 88.50 216 LEU A O 1
ATOM 1575 N N . ASP A 1 217 ? -2.788 12.275 -17.366 1.00 89.00 217 ASP A N 1
ATOM 1576 C CA . ASP A 1 217 ? -3.303 13.391 -18.167 1.00 89.00 217 ASP A CA 1
ATOM 1577 C C . ASP A 1 217 ? -3.672 14.613 -17.310 1.00 89.00 217 ASP A C 1
ATOM 1579 O O . ASP A 1 217 ? -3.486 15.759 -17.719 1.00 89.00 217 ASP A O 1
ATOM 1583 N N . ILE A 1 218 ? -4.210 14.378 -16.108 1.00 88.12 218 ILE A N 1
ATOM 1584 C CA . ILE A 1 218 ? -4.786 15.442 -15.270 1.00 88.12 218 ILE A CA 1
ATOM 1585 C C . ILE A 1 218 ? -3.741 16.081 -14.354 1.00 88.12 218 ILE A C 1
ATOM 1587 O O . ILE A 1 218 ? -3.813 17.278 -14.066 1.00 88.12 218 ILE A O 1
ATOM 1591 N N . THR A 1 219 ? -2.794 15.294 -13.835 1.00 80.31 219 THR A N 1
ATOM 1592 C CA . THR A 1 219 ? -1.908 15.754 -12.760 1.00 80.31 219 THR A CA 1
ATOM 1593 C C . THR A 1 219 ? -0.450 15.791 -13.212 1.00 80.31 219 THR A C 1
ATOM 1595 O O . THR A 1 219 ? 0.074 14.765 -13.638 1.00 80.31 219 THR A O 1
ATOM 1598 N N . PRO A 1 220 ? 0.281 16.908 -13.025 1.00 79.31 220 PRO A N 1
ATOM 1599 C CA . PRO A 1 220 ? 1.717 16.985 -13.318 1.00 79.31 220 PRO A CA 1
ATOM 1600 C C . PRO A 1 220 ? 2.578 16.238 -12.275 1.00 79.31 220 PRO A C 1
ATOM 1602 O O . PRO A 1 220 ? 3.733 16.583 -12.030 1.00 79.31 220 PRO A O 1
ATOM 1605 N N . SER A 1 221 ? 2.012 15.247 -11.581 1.00 84.50 221 SER A N 1
ATOM 1606 C CA . SER A 1 221 ? 2.699 14.512 -10.524 1.00 84.50 221 SER A CA 1
ATOM 1607 C C . SER A 1 221 ? 3.732 13.560 -11.117 1.00 84.50 221 SER A C 1
ATOM 1609 O O . SER A 1 221 ? 3.419 12.729 -11.962 1.00 84.50 221 SER A O 1
ATOM 1611 N N . ALA A 1 222 ? 4.957 13.597 -10.593 1.00 89.19 222 ALA A N 1
ATOM 1612 C CA . ALA A 1 222 ? 6.003 12.647 -10.972 1.00 89.19 222 ALA A CA 1
ATOM 1613 C C . ALA A 1 222 ? 5.766 11.224 -10.419 1.00 89.19 222 ALA A C 1
ATOM 1615 O O . ALA A 1 222 ? 6.531 10.312 -10.728 1.00 89.19 222 ALA A O 1
ATOM 1616 N N . ALA A 1 223 ? 4.765 11.008 -9.554 1.00 91.31 223 ALA A N 1
ATOM 1617 C CA . ALA A 1 223 ? 4.600 9.731 -8.856 1.00 91.31 223 ALA A CA 1
ATOM 1618 C C . ALA A 1 223 ? 4.222 8.554 -9.785 1.00 91.31 223 ALA A C 1
ATOM 1620 O O . ALA A 1 223 ? 4.913 7.535 -9.711 1.00 91.31 223 ALA A O 1
ATOM 1621 N N . PRO A 1 224 ? 3.221 8.664 -10.685 1.00 92.00 224 PRO A N 1
ATOM 1622 C CA . PRO A 1 224 ? 2.926 7.620 -11.672 1.00 92.00 224 PRO A CA 1
ATOM 1623 C C . PRO A 1 224 ? 4.122 7.304 -12.577 1.00 92.00 224 PRO A C 1
ATOM 1625 O O . PRO A 1 224 ? 4.447 6.142 -12.809 1.00 92.00 224 PRO A O 1
ATOM 1628 N N . GLN A 1 225 ? 4.830 8.342 -13.026 1.00 92.88 225 GLN A N 1
ATOM 1629 C CA . GLN A 1 225 ? 5.992 8.196 -13.898 1.00 92.88 225 GLN A CA 1
ATOM 1630 C C . GLN A 1 225 ? 7.139 7.453 -13.202 1.00 92.88 225 GLN A C 1
ATOM 1632 O O . GLN A 1 225 ? 7.728 6.548 -13.787 1.00 92.88 225 GLN A O 1
ATOM 1637 N N . LYS A 1 226 ? 7.417 7.771 -11.929 1.00 94.56 226 LYS A N 1
ATOM 1638 C CA . LYS A 1 226 ? 8.411 7.044 -11.124 1.00 94.56 226 LYS A CA 1
ATOM 1639 C C . LYS A 1 226 ? 8.060 5.568 -10.969 1.00 94.56 226 LYS A C 1
ATOM 1641 O O . LYS A 1 226 ? 8.953 4.732 -11.006 1.00 94.56 226 LYS A O 1
ATOM 1646 N N . LEU A 1 227 ? 6.780 5.241 -10.816 1.00 95.62 227 LEU A N 1
ATOM 1647 C CA . LEU A 1 227 ? 6.334 3.854 -10.701 1.00 95.62 227 LEU A CA 1
ATOM 1648 C C . LEU A 1 227 ? 6.578 3.070 -12.003 1.00 95.62 227 LEU A C 1
ATOM 1650 O O . LEU A 1 227 ? 7.079 1.949 -11.959 1.00 95.62 227 LEU A O 1
ATOM 1654 N N . LEU A 1 228 ? 6.302 3.682 -13.161 1.00 96.56 228 LEU A N 1
ATOM 1655 C CA . LEU A 1 228 ? 6.613 3.097 -14.472 1.00 96.56 228 LEU A CA 1
ATOM 1656 C C . LEU A 1 228 ? 8.126 2.952 -14.693 1.00 96.56 228 LEU A C 1
ATOM 1658 O O . LEU A 1 228 ? 8.573 1.926 -15.196 1.00 96.56 228 LEU A O 1
ATOM 1662 N N . GLN A 1 229 ? 8.928 3.929 -14.264 1.00 96.00 229 GLN A N 1
ATOM 1663 C CA . GLN A 1 229 ? 10.392 3.826 -14.301 1.00 96.00 229 GLN A CA 1
ATOM 1664 C C . GLN A 1 229 ? 10.904 2.654 -13.449 1.00 96.00 229 GLN A C 1
ATOM 1666 O O . GLN A 1 229 ? 11.766 1.908 -13.903 1.00 96.00 229 GLN A O 1
ATOM 1671 N N . GLN A 1 230 ? 10.340 2.438 -12.255 1.00 97.06 230 GLN A N 1
ATOM 1672 C CA . GLN A 1 230 ? 10.687 1.291 -11.404 1.00 97.06 230 GLN A CA 1
ATOM 1673 C C . GLN A 1 230 ? 10.334 -0.054 -12.057 1.00 97.06 230 GLN A C 1
ATOM 1675 O O . GLN A 1 230 ? 11.097 -1.011 -11.940 1.00 97.06 230 GLN A O 1
ATOM 1680 N N . LEU A 1 231 ? 9.205 -0.130 -12.771 1.00 97.50 231 LEU A N 1
ATOM 1681 C CA . LEU A 1 231 ? 8.837 -1.308 -13.564 1.00 97.50 231 LEU A CA 1
ATOM 1682 C C . LEU A 1 231 ? 9.835 -1.571 -14.693 1.00 97.50 231 LEU A C 1
ATOM 1684 O O . LEU A 1 231 ? 10.262 -2.709 -14.873 1.00 97.50 231 LEU A O 1
ATOM 1688 N N . VAL A 1 232 ? 10.226 -0.527 -15.427 1.00 97.69 232 VAL A N 1
ATOM 1689 C CA . VAL A 1 232 ? 11.227 -0.618 -16.499 1.00 97.69 232 VAL A CA 1
ATOM 1690 C C . VAL A 1 232 ? 12.564 -1.111 -15.962 1.00 97.69 232 VAL A C 1
ATOM 1692 O O . VAL A 1 232 ? 13.155 -2.019 -16.543 1.00 97.69 232 VAL A O 1
ATOM 1695 N N . GLU A 1 233 ? 13.016 -0.566 -14.834 1.00 96.31 233 GLU A N 1
ATOM 1696 C CA . GLU A 1 233 ? 14.248 -0.999 -14.178 1.00 96.31 233 GLU A CA 1
ATOM 1697 C C . GLU A 1 233 ? 14.177 -2.477 -13.767 1.00 96.31 233 GLU A C 1
ATOM 1699 O O . GLU A 1 233 ? 15.100 -3.246 -14.045 1.00 96.31 233 GLU A O 1
ATOM 1704 N N . LEU A 1 234 ? 13.068 -2.909 -13.154 1.00 96.88 234 LEU A N 1
ATOM 1705 C CA . LEU A 1 234 ? 12.873 -4.309 -12.778 1.00 96.88 234 LEU A CA 1
ATOM 1706 C C . LEU A 1 234 ? 12.853 -5.230 -14.009 1.00 96.88 234 LEU A C 1
ATOM 1708 O O . LEU A 1 234 ? 13.518 -6.266 -14.013 1.00 96.88 234 LEU A O 1
ATOM 1712 N N . ALA A 1 235 ? 12.153 -4.835 -15.073 1.00 96.94 235 ALA A N 1
ATOM 1713 C CA . ALA A 1 235 ? 12.095 -5.588 -16.321 1.00 96.94 235 ALA A CA 1
ATOM 1714 C C . ALA A 1 235 ? 13.457 -5.666 -17.021 1.00 96.94 235 ALA A C 1
ATOM 1716 O O . ALA A 1 235 ? 13.801 -6.717 -17.557 1.00 96.94 235 ALA A O 1
ATOM 1717 N N . ALA A 1 236 ? 14.262 -4.603 -16.985 1.00 95.56 236 ALA A N 1
ATOM 1718 C CA . ALA A 1 236 ? 15.630 -4.614 -17.500 1.00 95.56 236 ALA A CA 1
ATOM 1719 C C . ALA A 1 236 ? 16.508 -5.610 -16.741 1.00 95.56 236 ALA A C 1
ATOM 1721 O O . ALA A 1 236 ? 17.174 -6.439 -17.363 1.00 95.56 236 ALA A O 1
ATOM 1722 N N . ARG A 1 237 ? 16.437 -5.604 -15.404 1.00 94.69 237 ARG A N 1
ATOM 1723 C CA . ARG A 1 237 ? 17.160 -6.563 -14.552 1.00 94.69 237 ARG A CA 1
ATOM 1724 C C . ARG A 1 237 ? 16.756 -8.017 -14.817 1.00 94.69 237 ARG A C 1
ATOM 1726 O O . ARG A 1 237 ? 17.595 -8.901 -14.687 1.00 94.69 237 ARG A O 1
ATOM 1733 N N . GLN A 1 238 ? 15.503 -8.260 -15.199 1.00 95.88 238 GLN A N 1
ATOM 1734 C CA . GLN A 1 238 ? 14.970 -9.596 -15.500 1.00 95.88 238 GLN A CA 1
ATOM 1735 C C . GLN A 1 238 ? 14.979 -9.949 -16.999 1.00 95.88 238 GLN A C 1
ATOM 1737 O O . GLN A 1 238 ? 14.381 -10.945 -17.392 1.00 95.88 238 GLN A O 1
ATOM 1742 N N . ALA A 1 239 ? 15.633 -9.146 -17.849 1.00 95.56 239 ALA A N 1
ATOM 1743 C CA . ALA A 1 239 ? 15.651 -9.318 -19.307 1.00 95.56 239 ALA A CA 1
ATOM 1744 C C . ALA A 1 239 ? 14.247 -9.420 -19.958 1.00 95.56 239 ALA A C 1
ATOM 1746 O O . ALA A 1 239 ? 14.069 -10.040 -21.005 1.00 95.56 239 ALA A O 1
ATOM 1747 N N . ALA A 1 240 ? 13.251 -8.764 -19.359 1.00 97.12 240 ALA A N 1
ATOM 1748 C CA . ALA A 1 240 ? 11.836 -8.815 -19.726 1.00 97.12 240 ALA A CA 1
ATOM 1749 C C . ALA A 1 240 ? 11.292 -7.475 -20.270 1.00 97.12 240 ALA A C 1
ATOM 1751 O O . ALA A 1 240 ? 10.080 -7.297 -20.392 1.00 97.12 240 ALA A O 1
ATOM 1752 N N . VAL A 1 241 ? 12.165 -6.527 -20.638 1.00 96.88 241 VAL A N 1
ATOM 1753 C CA . VAL A 1 241 ? 11.767 -5.221 -21.211 1.00 96.88 241 VAL A CA 1
ATOM 1754 C C . VAL A 1 241 ? 10.830 -5.362 -22.418 1.00 96.88 241 VAL A C 1
ATOM 1756 O O . VAL A 1 241 ? 9.822 -4.659 -22.445 1.00 96.88 241 VAL A O 1
ATOM 1759 N N . PRO A 1 242 ? 11.062 -6.271 -23.391 1.00 97.19 242 PRO A N 1
ATOM 1760 C CA . PRO A 1 242 ? 10.150 -6.408 -24.526 1.00 97.19 242 PRO A CA 1
ATOM 1761 C C . PRO A 1 242 ? 8.737 -6.835 -24.119 1.00 97.19 242 PRO A C 1
ATOM 1763 O O . PRO A 1 242 ? 7.775 -6.403 -24.747 1.00 97.19 242 PRO A O 1
ATOM 1766 N N . ALA A 1 243 ? 8.604 -7.667 -23.079 1.00 97.44 243 ALA A N 1
ATOM 1767 C CA . ALA A 1 243 ? 7.303 -8.066 -22.553 1.00 97.44 243 ALA A CA 1
ATOM 1768 C C . ALA A 1 243 ? 6.605 -6.871 -21.893 1.00 97.44 243 ALA A C 1
ATOM 1770 O O . ALA A 1 243 ? 5.480 -6.554 -22.264 1.00 97.44 243 ALA A O 1
ATOM 1771 N N . LEU A 1 244 ? 7.309 -6.139 -21.022 1.00 97.50 244 LEU A N 1
ATOM 1772 C CA . LEU A 1 244 ? 6.771 -4.934 -20.386 1.00 97.50 244 LEU A CA 1
ATOM 1773 C C . LEU A 1 244 ? 6.329 -3.879 -21.414 1.00 97.50 244 LEU A C 1
ATOM 1775 O O . LEU A 1 244 ? 5.267 -3.288 -21.262 1.00 97.50 244 LEU A O 1
ATOM 1779 N N . LEU A 1 245 ? 7.118 -3.633 -22.466 1.00 97.38 245 LEU A N 1
ATOM 1780 C CA . LEU A 1 245 ? 6.759 -2.649 -23.492 1.00 97.38 245 LEU A CA 1
ATOM 1781 C C . LEU A 1 245 ? 5.487 -3.040 -24.253 1.00 97.38 245 LEU A C 1
ATOM 1783 O O . LEU A 1 245 ? 4.693 -2.156 -24.554 1.00 97.38 245 LEU A O 1
ATOM 1787 N N . ARG A 1 246 ? 5.265 -4.334 -24.529 1.00 97.69 246 ARG A N 1
ATOM 1788 C CA . ARG A 1 246 ? 4.005 -4.808 -25.131 1.00 97.69 246 ARG A CA 1
ATOM 1789 C C . ARG A 1 246 ? 2.824 -4.531 -24.210 1.00 97.69 246 ARG A C 1
ATOM 1791 O O . ARG A 1 246 ? 1.869 -3.905 -24.640 1.00 97.69 246 ARG A O 1
ATOM 1798 N N . GLU A 1 247 ? 2.953 -4.874 -22.931 1.00 97.56 247 GLU A N 1
ATOM 1799 C CA . GLU A 1 247 ? 1.906 -4.612 -21.936 1.00 97.56 247 GLU A CA 1
ATOM 1800 C C . GLU A 1 247 ? 1.573 -3.123 -21.806 1.00 97.56 247 GLU A C 1
ATOM 1802 O O . GLU A 1 247 ? 0.411 -2.738 -21.699 1.00 97.56 247 GLU A O 1
ATOM 1807 N N . LEU A 1 248 ? 2.591 -2.261 -21.843 1.00 96.62 248 LEU A N 1
ATOM 1808 C CA . LEU A 1 248 ? 2.399 -0.814 -21.803 1.00 96.62 248 LEU A CA 1
ATOM 1809 C C . LEU A 1 248 ? 1.730 -0.274 -23.069 1.00 96.62 248 LEU A C 1
ATOM 1811 O O . LEU A 1 248 ? 1.001 0.710 -22.973 1.00 96.62 248 LEU A O 1
ATOM 1815 N N . VAL A 1 249 ? 1.963 -0.886 -24.233 1.00 97.38 249 VAL A N 1
ATOM 1816 C CA . VAL A 1 249 ? 1.233 -0.564 -25.469 1.00 97.38 249 VAL A CA 1
ATOM 1817 C C . VAL A 1 249 ? -0.220 -1.006 -25.347 1.00 97.38 249 VAL A C 1
ATOM 1819 O O . VAL A 1 249 ? -1.106 -0.192 -25.578 1.00 97.38 249 VAL A O 1
ATOM 1822 N N . ASP A 1 250 ? -0.464 -2.243 -24.912 1.00 97.31 250 ASP A N 1
ATOM 1823 C CA . ASP A 1 250 ? -1.813 -2.805 -24.768 1.00 97.31 250 ASP A CA 1
ATOM 1824 C C . ASP A 1 250 ? -2.669 -2.015 -23.761 1.00 97.31 250 ASP A C 1
ATOM 1826 O O . ASP A 1 250 ? -3.891 -1.949 -23.880 1.00 97.31 250 ASP A O 1
ATOM 1830 N N . CYS A 1 251 ? -2.024 -1.376 -22.782 1.00 96.62 251 CYS A N 1
ATOM 1831 C CA . CYS A 1 251 ? -2.665 -0.534 -21.774 1.00 96.62 251 CYS A CA 1
ATOM 1832 C C . CYS A 1 251 ? -2.738 0.967 -22.136 1.00 96.62 251 CYS A C 1
ATOM 1834 O O . CYS A 1 251 ? -3.210 1.749 -21.310 1.00 96.62 251 CYS A O 1
ATOM 1836 N N . ASP A 1 252 ? -2.243 1.398 -23.304 1.00 96.50 252 ASP A N 1
ATOM 1837 C CA . ASP A 1 252 ? -2.049 2.815 -23.675 1.00 96.50 252 ASP A CA 1
ATOM 1838 C C . ASP A 1 252 ? -1.230 3.637 -22.651 1.00 96.50 252 ASP A C 1
ATOM 1840 O O . ASP A 1 252 ? -1.482 4.824 -22.421 1.00 96.50 252 ASP A O 1
ATOM 1844 N N . LEU A 1 253 ? -0.250 3.011 -21.998 1.00 96.25 253 LEU A N 1
ATOM 1845 C CA . LEU A 1 253 ? 0.624 3.636 -20.995 1.00 96.25 253 LEU A CA 1
ATOM 1846 C C . LEU A 1 253 ? 2.033 3.930 -21.524 1.00 96.25 253 LEU A C 1
ATOM 1848 O O . LEU A 1 253 ? 2.882 4.451 -20.792 1.00 96.25 253 LEU A O 1
ATOM 1852 N N . LEU A 1 254 ? 2.314 3.589 -22.783 1.00 96.00 254 LEU A N 1
ATOM 1853 C CA . LEU A 1 254 ? 3.613 3.835 -23.390 1.00 96.00 254 LEU A CA 1
ATOM 1854 C C . LEU A 1 254 ? 3.796 5.332 -23.688 1.00 96.00 254 LEU A C 1
ATOM 1856 O O . LEU A 1 254 ? 3.256 5.868 -24.651 1.00 96.00 254 LEU A O 1
ATOM 1860 N N . THR A 1 255 ? 4.608 6.004 -22.872 1.00 94.25 255 THR A N 1
ATOM 1861 C CA . THR A 1 255 ? 4.992 7.410 -23.079 1.00 94.25 255 THR A CA 1
ATOM 1862 C C . THR A 1 255 ? 6.445 7.521 -23.539 1.00 94.25 255 THR A C 1
ATOM 1864 O O . THR A 1 255 ? 7.252 6.625 -23.282 1.00 94.25 255 THR A O 1
ATOM 1867 N N . ALA A 1 256 ? 6.813 8.651 -24.157 1.00 93.75 256 ALA A N 1
ATOM 1868 C CA . ALA A 1 256 ? 8.194 8.920 -24.577 1.00 93.75 256 ALA A CA 1
ATOM 1869 C C . ALA A 1 256 ? 9.198 8.734 -23.424 1.00 93.75 256 ALA A C 1
ATOM 1871 O O . ALA A 1 256 ? 10.208 8.056 -23.577 1.00 93.75 256 ALA A O 1
ATOM 1872 N N . SER A 1 257 ? 8.853 9.226 -22.231 1.00 93.38 257 SER A N 1
ATOM 1873 C CA . SER A 1 257 ? 9.714 9.116 -21.048 1.00 93.38 257 SER A CA 1
ATOM 1874 C C . SER A 1 257 ? 9.957 7.677 -20.575 1.00 93.38 257 SER A C 1
ATOM 1876 O O . SER A 1 257 ? 11.009 7.373 -20.017 1.00 93.38 257 SER A O 1
ATOM 1878 N N . VAL A 1 258 ? 8.994 6.776 -20.798 1.00 95.00 258 VAL A N 1
ATOM 1879 C CA . VAL A 1 258 ? 9.119 5.355 -20.448 1.00 95.00 258 VAL A CA 1
ATOM 1880 C C . VAL A 1 258 ? 10.010 4.636 -21.459 1.00 95.00 258 VAL A C 1
ATOM 1882 O O . VAL A 1 258 ? 10.837 3.816 -21.065 1.00 95.00 258 VAL A O 1
ATOM 1885 N N . VAL A 1 259 ? 9.905 4.988 -22.745 1.00 95.81 259 VAL A N 1
ATOM 1886 C CA . VAL A 1 259 ? 10.797 4.481 -23.801 1.00 95.81 259 VAL A CA 1
ATOM 1887 C C . VAL A 1 259 ? 12.237 4.940 -23.562 1.00 95.81 259 VAL A C 1
ATOM 1889 O O . VAL A 1 259 ? 13.153 4.123 -23.615 1.00 95.81 259 VAL A O 1
ATOM 1892 N N . GLU A 1 260 ? 12.443 6.217 -23.239 1.00 96.00 260 GLU A N 1
ATOM 1893 C CA . GLU A 1 260 ? 13.763 6.760 -22.896 1.00 96.00 260 GLU A CA 1
ATOM 1894 C C . GLU A 1 260 ? 14.374 6.042 -21.689 1.00 96.00 260 GLU A C 1
ATOM 1896 O O . GLU A 1 260 ? 15.532 5.628 -21.744 1.00 96.00 260 GLU A O 1
ATOM 1901 N N . ALA A 1 261 ? 13.587 5.825 -20.628 1.00 95.62 261 ALA A N 1
ATOM 1902 C CA . ALA A 1 261 ? 14.028 5.058 -19.467 1.00 95.62 261 ALA A CA 1
ATOM 1903 C C . ALA A 1 261 ? 14.404 3.615 -19.845 1.00 95.62 261 ALA A C 1
ATOM 1905 O O . ALA A 1 261 ? 15.432 3.115 -19.397 1.00 95.62 261 ALA A O 1
ATOM 1906 N N . ALA A 1 262 ? 13.624 2.957 -20.708 1.00 95.38 262 ALA A N 1
ATOM 1907 C CA . ALA A 1 262 ? 13.905 1.591 -21.147 1.00 95.38 262 ALA A CA 1
ATOM 1908 C C . ALA A 1 262 ? 15.206 1.500 -21.953 1.00 95.38 262 ALA A C 1
ATOM 1910 O O . ALA A 1 262 ? 16.033 0.630 -21.686 1.00 95.38 262 ALA A O 1
ATOM 1911 N N . ILE A 1 263 ? 15.428 2.430 -22.886 1.00 95.50 263 ILE A N 1
ATOM 1912 C CA . ILE A 1 263 ? 16.676 2.514 -23.657 1.00 95.50 263 ILE A CA 1
ATOM 1913 C C . ILE A 1 263 ? 17.861 2.776 -22.722 1.00 95.50 263 ILE A C 1
ATOM 1915 O O . ILE A 1 263 ? 18.893 2.112 -22.838 1.00 95.50 263 ILE A O 1
ATOM 1919 N N . ALA A 1 264 ? 17.708 3.708 -21.776 1.00 95.56 264 ALA A N 1
ATOM 1920 C CA . ALA A 1 264 ? 18.747 4.042 -20.811 1.00 95.56 264 ALA A CA 1
ATOM 1921 C C . ALA A 1 264 ? 19.124 2.842 -19.926 1.00 95.56 264 ALA A C 1
ATOM 1923 O O . ALA A 1 264 ? 20.312 2.602 -19.718 1.00 95.56 264 ALA A O 1
ATOM 1924 N N . GLU A 1 265 ? 18.153 2.061 -19.439 1.00 94.62 265 GLU A N 1
ATOM 1925 C CA . GLU A 1 265 ? 18.433 0.848 -18.658 1.00 94.62 265 GLU A CA 1
ATOM 1926 C C . GLU A 1 265 ? 19.063 -0.264 -19.509 1.00 94.62 265 GLU A C 1
ATOM 1928 O O . GLU A 1 265 ? 20.019 -0.903 -19.069 1.00 94.62 265 GLU A O 1
ATOM 1933 N N . CYS A 1 266 ? 18.616 -0.465 -20.754 1.00 91.81 266 CYS A N 1
ATOM 1934 C CA . CYS A 1 266 ? 19.232 -1.440 -21.661 1.00 91.81 266 CYS A CA 1
ATOM 1935 C C . CYS A 1 266 ? 20.695 -1.097 -21.993 1.00 91.81 266 CYS A C 1
ATOM 1937 O O . CYS A 1 266 ? 21.525 -1.999 -22.116 1.00 91.81 266 CYS A O 1
ATOM 1939 N N . ALA A 1 267 ? 21.033 0.192 -22.099 1.00 93.94 267 ALA A N 1
ATOM 1940 C CA . ALA A 1 267 ? 22.394 0.646 -22.376 1.00 93.94 267 ALA A CA 1
ATOM 1941 C C . ALA A 1 267 ? 23.379 0.381 -21.221 1.00 93.94 267 ALA A C 1
ATOM 1943 O O . ALA A 1 267 ? 24.580 0.267 -21.465 1.00 93.94 267 ALA A O 1
ATOM 1944 N N . LYS A 1 268 ? 22.902 0.244 -19.972 1.00 91.81 268 LYS A N 1
ATOM 1945 C CA . LYS A 1 268 ? 23.766 -0.024 -18.803 1.00 91.81 268 LYS A CA 1
ATOM 1946 C C . LYS A 1 268 ? 24.368 -1.433 -18.800 1.00 91.81 268 LYS A C 1
ATOM 1948 O O . LYS A 1 268 ? 25.351 -1.666 -18.097 1.00 91.81 268 LYS A O 1
ATOM 1953 N N . GLY A 1 269 ? 23.821 -2.347 -19.604 1.00 79.00 269 GLY A N 1
ATOM 1954 C CA . GLY A 1 269 ? 24.259 -3.736 -19.705 1.00 79.00 269 GLY A CA 1
ATOM 1955 C C . GLY A 1 269 ? 24.040 -4.547 -18.413 1.00 79.00 269 GLY A C 1
ATOM 1956 O O . GLY A 1 269 ? 23.994 -4.000 -17.311 1.00 79.00 269 GLY A O 1
ATOM 1957 N N . PRO A 1 270 ? 23.950 -5.884 -18.503 1.00 73.06 270 PRO A N 1
ATOM 1958 C CA . PRO A 1 270 ? 23.707 -6.744 -17.338 1.00 73.06 270 PRO A CA 1
ATOM 1959 C C . PRO A 1 270 ? 24.861 -6.750 -16.313 1.00 73.06 270 PRO A C 1
ATOM 1961 O O . PRO A 1 270 ? 24.684 -7.224 -15.196 1.00 73.06 270 PRO A O 1
ATOM 1964 N N . GLY A 1 271 ? 26.039 -6.219 -16.672 1.00 67.44 271 GLY A N 1
ATOM 1965 C CA . GLY A 1 271 ? 27.244 -6.192 -15.831 1.00 67.44 271 GLY A CA 1
ATOM 1966 C C . GLY A 1 271 ? 27.582 -4.840 -15.188 1.00 67.44 271 GLY A C 1
ATOM 1967 O O . GLY A 1 271 ? 28.558 -4.761 -14.448 1.00 67.44 271 GLY A O 1
ATOM 1968 N N . GLY A 1 272 ? 26.813 -3.776 -15.456 1.00 61.25 272 GLY A N 1
ATOM 1969 C CA . GLY A 1 272 ? 27.111 -2.424 -14.960 1.00 61.25 272 GLY A CA 1
ATOM 1970 C C . GLY A 1 272 ? 26.763 -2.187 -13.485 1.00 61.25 272 GLY A C 1
ATOM 1971 O O . GLY A 1 272 ? 27.258 -1.239 -12.877 1.00 61.25 272 GLY A O 1
ATOM 1972 N N . SER A 1 273 ? 25.953 -3.058 -12.874 1.00 58.84 273 SER A N 1
ATOM 1973 C CA . SER A 1 273 ? 25.623 -2.987 -11.445 1.00 58.84 273 SER A CA 1
ATOM 1974 C C . SER A 1 273 ? 26.723 -3.646 -10.610 1.00 58.84 273 SER A C 1
ATOM 1976 O O . SER A 1 273 ? 26.519 -4.678 -9.971 1.00 58.84 273 SER A O 1
ATOM 1978 N N . SER A 1 274 ? 27.916 -3.051 -10.636 1.00 52.97 274 SER A N 1
ATOM 1979 C CA . SER A 1 274 ? 29.037 -3.436 -9.783 1.00 52.97 274 SER A CA 1
ATOM 1980 C C . SER A 1 274 ? 28.658 -3.259 -8.308 1.00 52.97 274 SER A C 1
ATOM 1982 O O . SER A 1 274 ? 28.719 -2.170 -7.745 1.00 52.97 274 SER A O 1
ATOM 1984 N N . GLY A 1 275 ? 28.193 -4.342 -7.690 1.00 52.59 275 GLY A N 1
ATOM 1985 C CA . GLY A 1 275 ? 28.857 -4.881 -6.508 1.00 52.59 275 GLY A CA 1
ATOM 1986 C C . GLY A 1 275 ? 29.010 -3.995 -5.272 1.00 52.59 275 GLY A C 1
ATOM 1987 O O . GLY A 1 275 ? 29.875 -4.296 -4.460 1.00 52.59 275 GLY A O 1
ATOM 1988 N N . ILE A 1 276 ? 28.181 -2.974 -5.042 1.00 53.09 276 ILE A N 1
ATOM 1989 C CA . ILE A 1 276 ? 27.952 -2.485 -3.673 1.00 53.09 276 ILE A CA 1
ATOM 1990 C C . ILE A 1 276 ? 26.669 -3.129 -3.163 1.00 53.09 276 ILE A C 1
ATOM 1992 O O . ILE A 1 276 ? 25.651 -2.481 -2.926 1.00 53.09 276 ILE A O 1
ATOM 1996 N N . ALA A 1 277 ? 26.734 -4.446 -2.968 1.00 49.22 277 ALA A N 1
ATOM 1997 C CA . ALA A 1 277 ? 25.891 -5.104 -1.989 1.00 49.22 277 ALA A CA 1
ATOM 1998 C C . ALA A 1 277 ? 26.288 -4.547 -0.612 1.00 49.22 277 ALA A C 1
ATOM 2000 O O . ALA A 1 277 ? 27.053 -5.153 0.134 1.00 49.22 277 ALA A O 1
ATOM 2001 N N . LYS A 1 278 ? 25.786 -3.353 -0.270 1.00 49.50 278 LYS A N 1
ATOM 2002 C CA . LYS A 1 278 ? 25.573 -3.002 1.131 1.00 49.50 278 LYS A CA 1
ATOM 2003 C C . LYS A 1 278 ? 24.610 -4.062 1.624 1.00 49.50 278 LYS A C 1
ATOM 2005 O O . LYS A 1 278 ? 23.420 -3.994 1.322 1.00 49.50 278 LYS A O 1
ATOM 2010 N N . GLY A 1 279 ? 25.158 -5.081 2.281 1.00 41.44 279 GLY A N 1
ATOM 2011 C CA . GLY A 1 279 ? 24.378 -6.064 2.998 1.00 41.44 279 GLY A CA 1
ATOM 2012 C C . GLY A 1 279 ? 23.386 -5.297 3.850 1.00 41.44 279 GLY A C 1
ATOM 2013 O O . GLY A 1 279 ? 23.761 -4.662 4.834 1.00 41.44 279 GLY A O 1
ATOM 2014 N N . ASN A 1 280 ? 22.121 -5.323 3.441 1.00 42.03 280 ASN A N 1
ATOM 2015 C CA . ASN A 1 280 ? 21.026 -5.076 4.351 1.00 42.03 280 ASN A CA 1
ATOM 2016 C C . ASN A 1 280 ? 21.023 -6.302 5.259 1.00 42.03 280 ASN A C 1
ATOM 2018 O O . ASN A 1 280 ? 20.280 -7.258 5.048 1.00 42.03 280 ASN A O 1
ATOM 2022 N N . GLY A 1 281 ? 21.950 -6.299 6.219 1.00 34.62 281 GLY A N 1
ATOM 2023 C CA . GLY A 1 281 ? 21.832 -7.107 7.406 1.00 34.62 281 GLY A CA 1
ATOM 2024 C C . GLY A 1 281 ? 20.502 -6.718 8.016 1.00 34.62 281 GLY A C 1
ATOM 2025 O O . GLY A 1 281 ? 20.358 -5.628 8.568 1.00 34.62 281 GLY A O 1
ATOM 2026 N N . GLY A 1 282 ? 19.512 -7.587 7.837 1.00 38.03 282 GLY A N 1
ATOM 2027 C CA . GLY A 1 282 ? 18.377 -7.628 8.728 1.00 38.03 282 GLY A CA 1
ATOM 2028 C C . GLY A 1 282 ? 18.939 -7.828 10.125 1.00 38.03 282 GLY A C 1
ATOM 2029 O O . GLY A 1 282 ? 19.300 -8.939 10.498 1.00 38.03 282 GLY A O 1
ATOM 2030 N N . ALA A 1 283 ? 19.051 -6.736 10.876 1.00 31.61 283 ALA A N 1
ATOM 2031 C CA . ALA A 1 283 ? 19.124 -6.788 12.320 1.00 31.61 283 ALA A CA 1
ATOM 2032 C C . ALA A 1 283 ? 17.725 -7.177 12.810 1.00 31.61 283 ALA A C 1
ATOM 2034 O O . ALA A 1 283 ? 16.898 -6.334 13.147 1.00 31.61 283 ALA A O 1
ATOM 2035 N N . ALA A 1 284 ? 17.451 -8.476 12.744 1.00 36.12 284 ALA A N 1
ATOM 2036 C CA . ALA A 1 284 ? 16.500 -9.133 13.615 1.00 36.12 284 ALA A CA 1
ATOM 2037 C C . ALA A 1 284 ? 17.270 -9.610 14.860 1.00 36.12 284 ALA A C 1
ATOM 2039 O O . ALA A 1 284 ? 18.317 -10.242 14.72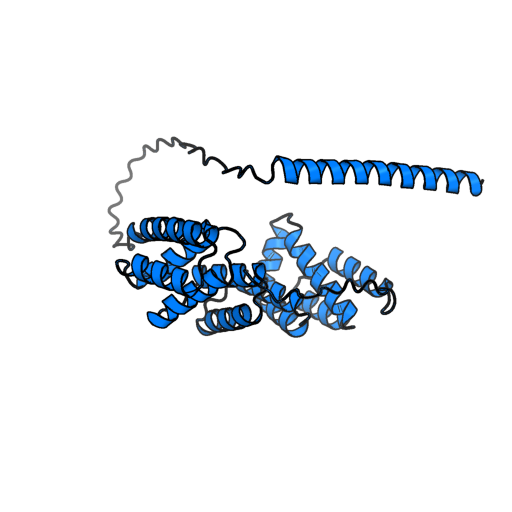5 1.00 36.12 284 ALA A O 1
ATOM 2040 N N . ALA A 1 285 ? 16.702 -9.311 16.036 1.00 31.53 285 ALA A N 1
ATOM 2041 C CA . ALA A 1 285 ? 17.187 -9.552 17.405 1.00 31.53 285 ALA A CA 1
ATOM 2042 C C . ALA A 1 285 ? 18.316 -8.596 17.873 1.00 31.53 285 ALA A C 1
ATOM 2044 O O . ALA A 1 285 ? 19.257 -8.336 17.139 1.00 31.53 285 ALA A O 1
ATOM 2045 N N . ALA A 1 286 ? 18.302 -8.019 19.081 1.00 25.69 286 ALA A N 1
ATOM 2046 C CA . ALA A 1 286 ? 17.776 -8.547 20.335 1.00 25.69 286 ALA A CA 1
ATOM 2047 C C . ALA A 1 286 ? 17.556 -7.455 21.418 1.00 25.69 286 ALA A C 1
ATOM 2049 O O . ALA A 1 286 ? 18.308 -6.488 21.472 1.00 25.69 286 ALA A O 1
ATOM 2050 N N . LEU A 1 287 ? 16.608 -7.732 22.328 1.00 26.53 287 LEU A N 1
ATOM 2051 C CA . LEU A 1 287 ? 16.644 -7.440 23.776 1.00 26.53 287 LEU A CA 1
ATOM 2052 C C . LEU A 1 287 ? 16.699 -5.975 24.255 1.00 26.53 287 LEU A C 1
ATOM 2054 O O . LEU A 1 287 ? 17.779 -5.441 24.499 1.00 26.53 287 LEU A O 1
ATOM 2058 N N . LEU A 1 288 ? 15.515 -5.414 24.529 1.00 33.25 288 LEU A N 1
ATOM 2059 C CA . LEU A 1 288 ? 14.996 -4.974 25.846 1.00 33.25 288 LEU A CA 1
ATOM 2060 C C . LEU A 1 288 ? 13.869 -3.957 25.649 1.00 33.25 288 LEU A C 1
ATOM 2062 O O . LEU A 1 288 ? 14.119 -2.917 25.001 1.00 33.25 288 LEU A O 1
#